Protein AF-A0AA97B3J8-F1 (afdb_monomer_lite)

Structure (mmCIF, N/CA/C/O backbone):
data_AF-A0AA97B3J8-F1
#
_entry.id   AF-A0AA97B3J8-F1
#
loop_
_atom_site.group_PDB
_atom_site.id
_atom_site.type_symbol
_atom_site.label_atom_id
_atom_site.label_alt_id
_atom_site.label_comp_id
_atom_site.label_asym_id
_atom_site.label_entity_id
_atom_site.label_seq_id
_atom_site.pdbx_PDB_ins_code
_atom_site.Cartn_x
_atom_site.Cartn_y
_atom_site.Cartn_z
_atom_site.occupancy
_atom_site.B_iso_or_equiv
_atom_site.auth_seq_id
_atom_site.auth_comp_id
_atom_site.auth_asym_id
_atom_site.auth_atom_id
_atom_site.pdbx_PDB_model_num
ATOM 1 N N . MET A 1 1 ? -4.182 -4.192 13.303 1.00 47.97 1 MET A N 1
ATOM 2 C CA . MET A 1 1 ? -5.107 -5.299 12.966 1.00 47.97 1 MET A CA 1
ATOM 3 C C . MET A 1 1 ? -4.279 -6.567 12.945 1.00 47.97 1 MET A C 1
ATOM 5 O O . MET A 1 1 ? -3.154 -6.463 12.500 1.00 47.97 1 MET A O 1
ATOM 9 N N . ARG A 1 2 ? -4.751 -7.693 13.480 1.00 50.28 2 ARG A N 1
ATOM 10 C CA . ARG A 1 2 ? -4.020 -8.973 13.469 1.00 50.28 2 ARG A CA 1
ATOM 11 C C . ARG A 1 2 ? -4.724 -9.920 12.481 1.00 50.28 2 ARG A C 1
ATOM 13 O O . ARG A 1 2 ? -5.954 -9.943 12.505 1.00 50.28 2 ARG A O 1
ATOM 20 N N . TRP A 1 3 ? -3.977 -10.588 11.603 1.00 56.12 3 TRP A N 1
ATOM 21 C CA . TRP A 1 3 ? -4.423 -11.632 10.662 1.00 56.12 3 TRP A CA 1
ATOM 22 C C . TRP A 1 3 ? -4.416 -13.007 11.350 1.00 56.12 3 TRP A C 1
ATOM 24 O O . TRP A 1 3 ? -4.149 -13.073 12.547 1.00 56.12 3 TRP A O 1
ATOM 34 N N . SER A 1 4 ? -4.768 -14.072 10.628 1.00 54.88 4 SER A N 1
ATOM 35 C CA . SER A 1 4 ? -5.019 -15.447 11.104 1.00 54.88 4 SER A CA 1
ATOM 36 C C . SER A 1 4 ? -3.958 -16.036 12.051 1.00 54.88 4 SER A C 1
ATOM 38 O O . SER A 1 4 ? -4.307 -16.805 12.943 1.00 54.88 4 SER A O 1
ATOM 40 N N . ASP A 1 5 ? -2.698 -15.636 11.899 1.00 58.59 5 ASP A N 1
ATOM 41 C CA . ASP A 1 5 ? -1.518 -16.021 12.690 1.00 58.59 5 ASP A CA 1
ATOM 42 C C . ASP A 1 5 ? -1.128 -14.993 13.779 1.00 58.59 5 ASP A C 1
ATOM 44 O O . ASP A 1 5 ? -0.218 -15.215 14.575 1.00 58.59 5 ASP A O 1
ATOM 48 N N . GLY A 1 6 ? -1.816 -13.852 13.830 1.00 64.12 6 GLY A N 1
ATOM 49 C CA . GLY A 1 6 ? -1.501 -12.709 14.684 1.00 64.12 6 GLY A CA 1
ATOM 50 C C . GLY A 1 6 ? -0.813 -11.542 13.962 1.00 64.12 6 GLY A C 1
ATOM 51 O O . GLY A 1 6 ? -0.772 -10.440 14.523 1.00 64.12 6 GLY A O 1
ATOM 52 N N . THR A 1 7 ? -0.336 -11.730 12.731 1.00 69.69 7 THR A N 1
ATOM 53 C CA . THR A 1 7 ? 0.446 -10.746 11.964 1.00 69.69 7 THR A CA 1
ATOM 54 C C . THR A 1 7 ? -0.482 -9.795 11.210 1.00 69.69 7 THR A C 1
ATOM 56 O O . THR A 1 7 ? -1.442 -10.239 10.619 1.00 69.69 7 THR A O 1
ATOM 59 N N . PRO A 1 8 ? -0.333 -8.468 11.202 1.00 79.12 8 PRO A N 1
ATOM 60 C CA . PRO A 1 8 ? -1.189 -7.614 10.369 1.00 79.12 8 PRO A CA 1
ATOM 61 C C . PRO A 1 8 ? -1.044 -7.915 8.863 1.00 79.12 8 PRO A C 1
ATOM 63 O O . PRO A 1 8 ? 0.078 -8.013 8.384 1.00 79.12 8 PRO A O 1
ATOM 66 N N . LEU A 1 9 ? -2.141 -7.929 8.086 1.00 82.69 9 LEU A N 1
ATOM 67 C CA . LEU A 1 9 ? -2.083 -8.055 6.609 1.00 82.69 9 LEU A CA 1
ATOM 68 C C . LEU A 1 9 ? -1.140 -7.031 5.963 1.00 82.69 9 LEU A C 1
ATOM 70 O O . LEU A 1 9 ? -0.459 -7.319 4.988 1.00 82.69 9 LEU A O 1
ATOM 74 N N . PHE A 1 10 ? -1.076 -5.829 6.537 1.00 86.75 10 PHE A N 1
ATOM 75 C CA . PHE A 1 10 ? -0.164 -4.796 6.069 1.00 86.75 10 PHE A CA 1
ATOM 76 C C . PHE A 1 10 ? 1.310 -5.158 6.298 1.00 86.75 10 PHE A C 1
ATOM 78 O O . PHE A 1 10 ? 2.136 -4.833 5.458 1.00 86.75 10 PHE A O 1
ATOM 85 N N . GLU A 1 11 ? 1.650 -5.845 7.394 1.00 87.81 11 GLU A N 1
ATOM 86 C CA . GLU A 1 11 ? 3.021 -6.332 7.612 1.00 87.81 11 GLU A CA 1
ATOM 87 C C . GLU A 1 11 ? 3.401 -7.364 6.564 1.00 87.81 11 GLU A C 1
ATOM 89 O O . GLU A 1 11 ? 4.450 -7.246 5.943 1.00 87.81 11 GLU A O 1
ATOM 94 N N . ARG A 1 12 ? 2.486 -8.288 6.277 1.00 88.00 12 ARG A N 1
ATOM 95 C CA . ARG A 1 12 ? 2.672 -9.266 5.212 1.00 88.00 12 ARG A CA 1
ATOM 96 C C . ARG A 1 12 ? 2.855 -8.612 3.844 1.00 88.00 12 ARG A C 1
ATOM 98 O O . ARG A 1 12 ? 3.758 -8.975 3.105 1.00 88.00 12 ARG A O 1
ATOM 105 N N . ALA A 1 13 ? 2.060 -7.590 3.529 1.00 90.19 13 ALA A N 1
ATOM 106 C CA . ALA A 1 13 ? 2.245 -6.803 2.312 1.00 90.19 13 ALA A CA 1
ATOM 107 C C . ALA A 1 13 ? 3.617 -6.099 2.270 1.00 90.19 13 ALA A C 1
ATOM 109 O O . ALA A 1 13 ? 4.205 -5.957 1.199 1.00 90.19 13 ALA A O 1
ATOM 110 N N . ARG A 1 14 ? 4.160 -5.668 3.419 1.00 92.25 14 ARG A N 1
ATOM 111 C CA . ARG A 1 14 ? 5.529 -5.129 3.485 1.00 92.25 14 ARG A CA 1
ATOM 112 C C . ARG A 1 14 ? 6.571 -6.205 3.219 1.00 92.25 14 ARG A C 1
ATOM 114 O O . ARG A 1 14 ? 7.525 -5.924 2.501 1.00 92.25 14 ARG A O 1
ATOM 121 N N . ASP A 1 15 ? 6.392 -7.408 3.752 1.00 91.56 15 ASP A N 1
ATOM 122 C CA . ASP A 1 15 ? 7.292 -8.535 3.491 1.00 91.56 15 ASP A CA 1
ATOM 123 C C . ASP A 1 15 ? 7.290 -8.921 2.007 1.00 91.56 15 ASP A C 1
ATOM 125 O O . ASP A 1 15 ? 8.351 -8.948 1.388 1.00 91.56 15 ASP A O 1
ATOM 129 N N . GLU A 1 16 ? 6.112 -9.041 1.393 1.00 91.81 16 GLU A N 1
ATOM 130 C CA . GLU A 1 16 ? 5.967 -9.276 -0.050 1.00 91.81 16 GLU A CA 1
ATOM 131 C C . GLU A 1 16 ? 6.620 -8.180 -0.905 1.00 91.81 16 GLU A C 1
ATOM 133 O O . GLU A 1 16 ? 7.269 -8.459 -1.917 1.00 91.81 16 GLU A O 1
ATOM 138 N N . ALA A 1 17 ? 6.493 -6.914 -0.495 1.00 92.62 17 ALA A N 1
ATOM 139 C CA . ALA A 1 17 ? 7.154 -5.799 -1.167 1.00 92.62 17 ALA A CA 1
ATOM 140 C C . ALA A 1 17 ? 8.683 -5.851 -1.004 1.00 92.62 17 ALA A C 1
ATOM 142 O O . ALA A 1 17 ? 9.416 -5.559 -1.951 1.00 92.62 17 ALA A O 1
ATOM 143 N N . ARG A 1 18 ? 9.188 -6.235 0.177 1.00 93.31 18 ARG A N 1
ATOM 144 C CA . ARG A 1 18 ? 10.629 -6.425 0.407 1.00 93.31 18 ARG A CA 1
ATOM 145 C C . ARG A 1 18 ? 11.174 -7.560 -0.444 1.00 93.31 18 ARG A C 1
ATOM 147 O O . ARG A 1 18 ? 12.278 -7.415 -0.963 1.00 93.31 18 ARG A O 1
ATOM 154 N N . ASP A 1 19 ? 10.425 -8.644 -0.586 1.00 92.38 19 ASP A N 1
ATOM 155 C CA . ASP A 1 19 ? 10.816 -9.780 -1.412 1.00 92.38 19 ASP A CA 1
ATOM 156 C C . ASP A 1 19 ? 10.823 -9.406 -2.896 1.00 92.38 19 ASP A C 1
ATOM 158 O O . ASP A 1 19 ? 11.814 -9.657 -3.574 1.00 92.38 19 ASP A O 1
ATOM 162 N N . ALA A 1 20 ? 9.830 -8.651 -3.374 1.00 90.75 20 ALA A N 1
ATOM 163 C CA . ALA A 1 20 ? 9.843 -8.114 -4.737 1.00 90.75 20 ALA A CA 1
ATOM 164 C C . ALA A 1 20 ? 11.073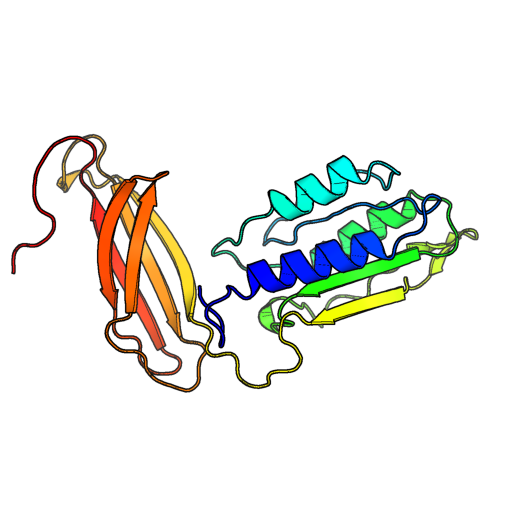 -7.233 -5.025 1.00 90.75 20 ALA A C 1
ATOM 166 O O . ALA A 1 20 ? 11.616 -7.266 -6.126 1.00 90.75 20 ALA A O 1
ATOM 167 N N . LEU A 1 21 ? 11.543 -6.458 -4.040 1.00 91.12 21 LEU A N 1
ATOM 168 C CA . LEU A 1 21 ? 12.761 -5.653 -4.184 1.00 91.12 21 LEU A CA 1
ATOM 169 C C . LEU A 1 21 ? 14.051 -6.489 -4.195 1.00 91.12 21 LEU A C 1
ATOM 171 O O . LEU A 1 21 ? 15.061 -6.003 -4.708 1.00 91.12 21 LEU A O 1
ATOM 175 N N . LYS A 1 22 ? 14.051 -7.698 -3.612 1.00 89.81 22 LYS A N 1
ATOM 176 C CA . LYS A 1 22 ? 15.205 -8.617 -3.637 1.00 89.81 22 LYS A CA 1
ATOM 177 C C . LYS A 1 22 ? 15.379 -9.273 -5.005 1.00 89.81 22 LYS A C 1
ATOM 179 O O . LYS A 1 22 ? 16.513 -9.536 -5.385 1.00 89.81 22 LYS A O 1
ATOM 184 N N . ASP A 1 23 ? 14.280 -9.490 -5.723 1.00 87.25 23 ASP A N 1
ATOM 185 C CA . ASP A 1 23 ? 14.278 -10.136 -7.041 1.00 87.25 23 ASP A CA 1
ATOM 186 C C . ASP A 1 23 ? 14.821 -9.229 -8.162 1.00 87.25 23 ASP A C 1
ATOM 188 O O . ASP A 1 23 ? 15.090 -9.701 -9.265 1.00 87.25 23 ASP A O 1
ATOM 192 N N . LEU A 1 24 ? 14.976 -7.927 -7.899 1.00 86.69 24 LEU A N 1
ATOM 193 C CA . LEU A 1 24 ? 15.457 -6.952 -8.878 1.00 86.69 24 LEU A CA 1
ATOM 194 C C . LEU A 1 24 ? 16.970 -7.061 -9.109 1.00 86.69 24 LEU A C 1
ATOM 196 O O . LEU A 1 24 ? 17.759 -6.979 -8.161 1.00 86.69 24 LEU A O 1
ATOM 200 N N . LEU A 1 25 ? 17.380 -7.082 -10.377 1.00 86.88 25 LEU A N 1
ATOM 201 C CA . LEU A 1 25 ? 18.791 -7.051 -10.772 1.00 86.88 25 LEU A CA 1
ATOM 202 C C . LEU A 1 25 ? 19.442 -5.690 -10.448 1.00 86.88 25 LEU A C 1
ATOM 204 O O . LEU A 1 25 ? 18.740 -4.674 -10.350 1.00 86.88 25 LEU A O 1
ATOM 208 N N . PRO A 1 26 ? 20.778 -5.618 -10.284 1.00 83.19 26 PRO A N 1
ATOM 209 C CA . PRO A 1 26 ? 21.484 -4.364 -9.996 1.00 83.19 26 PRO A CA 1
ATOM 210 C C . PRO A 1 26 ? 21.262 -3.269 -11.050 1.00 83.19 26 PRO A C 1
ATOM 212 O O . PRO A 1 26 ? 21.130 -2.096 -10.703 1.00 83.19 26 PRO A O 1
ATOM 215 N N . GLU A 1 27 ? 21.171 -3.651 -12.322 1.00 83.81 27 GLU A N 1
ATOM 216 C CA . GLU A 1 27 ? 20.940 -2.765 -13.468 1.00 83.81 27 GLU A CA 1
ATOM 217 C C . GLU A 1 27 ? 19.474 -2.340 -13.684 1.00 83.81 27 GLU A C 1
ATOM 219 O O . GLU A 1 27 ? 19.180 -1.610 -14.631 1.00 83.81 27 GLU A O 1
ATOM 224 N N . GLU A 1 28 ? 18.544 -2.740 -12.813 1.00 87.38 28 GLU A N 1
ATOM 225 C CA . GLU A 1 28 ? 17.122 -2.404 -12.959 1.00 87.38 28 GLU A CA 1
ATOM 226 C C . GLU A 1 28 ? 16.738 -1.155 -12.138 1.00 87.38 28 GLU A C 1
ATOM 228 O O . GLU A 1 28 ? 16.727 -1.192 -10.906 1.00 87.38 28 GLU A O 1
ATOM 233 N N . PRO A 1 29 ? 16.402 -0.012 -12.761 1.00 90.12 29 PRO A N 1
ATOM 234 C CA . PRO A 1 29 ? 15.919 1.147 -12.018 1.00 90.12 29 PRO A CA 1
ATOM 235 C C . PRO A 1 29 ? 14.496 0.902 -11.494 1.00 90.12 29 PRO A C 1
ATOM 237 O O . PRO A 1 29 ? 13.617 0.464 -12.234 1.00 90.12 29 PRO A O 1
ATOM 240 N N . ALA A 1 30 ? 14.242 1.238 -10.229 1.00 91.88 30 ALA A N 1
ATOM 241 C CA . ALA A 1 30 ? 12.953 1.019 -9.576 1.00 91.88 30 ALA A CA 1
ATOM 242 C C . ALA A 1 30 ? 12.507 2.227 -8.738 1.00 91.88 30 ALA A C 1
ATOM 244 O O . ALA A 1 30 ? 13.307 3.078 -8.347 1.00 91.88 30 ALA A O 1
ATOM 245 N N . THR A 1 31 ? 11.204 2.301 -8.469 1.00 93.06 31 THR A N 1
ATOM 246 C CA . THR A 1 31 ? 10.587 3.284 -7.569 1.00 93.06 31 THR A CA 1
ATOM 247 C C . THR A 1 31 ? 9.484 2.616 -6.752 1.00 93.06 31 THR A C 1
ATOM 249 O O . THR A 1 31 ? 8.943 1.589 -7.158 1.00 93.06 31 THR A O 1
ATOM 252 N N . VAL A 1 32 ? 9.160 3.185 -5.592 1.00 93.62 32 VAL A N 1
ATOM 253 C CA . VAL A 1 32 ? 8.114 2.687 -4.690 1.00 93.62 32 VAL A CA 1
ATOM 254 C C . VAL A 1 32 ? 7.043 3.760 -4.543 1.00 93.62 32 VAL A C 1
ATOM 256 O O . VAL A 1 32 ? 7.343 4.927 -4.292 1.00 93.62 32 VAL A O 1
ATOM 259 N N . LEU A 1 33 ? 5.784 3.344 -4.669 1.00 93.00 33 LEU A N 1
ATOM 260 C CA . LEU A 1 33 ? 4.611 4.190 -4.493 1.00 93.00 33 LEU A CA 1
ATOM 261 C C . LEU A 1 33 ? 3.679 3.567 -3.450 1.00 93.00 33 LEU A C 1
ATOM 263 O O . LEU A 1 33 ? 3.217 2.442 -3.617 1.00 93.00 33 LEU A O 1
ATOM 267 N N . VAL A 1 34 ? 3.372 4.313 -2.388 1.00 92.38 34 VAL A N 1
ATOM 268 C CA . VAL A 1 34 ? 2.393 3.892 -1.377 1.00 92.38 34 VAL A CA 1
ATOM 269 C C . VAL A 1 34 ? 1.005 4.387 -1.778 1.00 92.38 34 VAL A C 1
ATOM 271 O O . VAL A 1 34 ? 0.738 5.591 -1.804 1.00 92.38 34 VAL A O 1
ATOM 274 N N . CYS A 1 35 ? 0.104 3.451 -2.068 1.00 90.81 35 CYS A N 1
ATOM 275 C CA . CYS A 1 35 ? -1.254 3.769 -2.487 1.00 90.81 35 CYS A CA 1
ATOM 276 C C . CYS A 1 3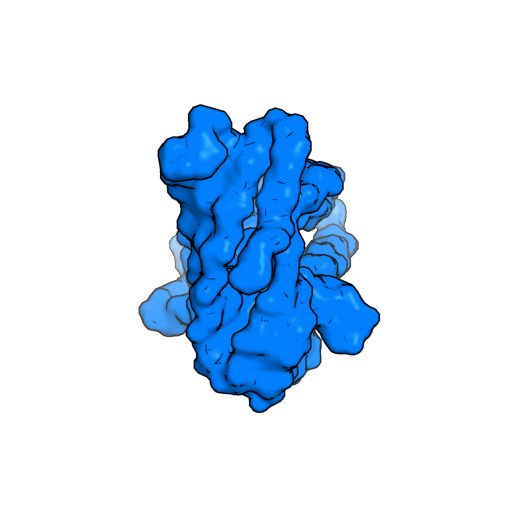5 ? -2.131 4.176 -1.297 1.00 90.81 35 CYS A C 1
ATOM 278 O O . CYS A 1 35 ? -2.302 3.434 -0.332 1.00 90.81 35 CYS A O 1
ATOM 280 N N . THR A 1 36 ? -2.720 5.366 -1.387 1.00 89.38 36 THR A N 1
ATOM 281 C CA . THR A 1 36 ? -3.708 5.894 -0.435 1.00 89.38 36 THR A CA 1
ATOM 282 C C . THR A 1 36 ? -4.866 6.523 -1.216 1.00 89.38 36 THR A C 1
ATOM 284 O O . THR A 1 36 ? -4.925 6.396 -2.438 1.00 89.38 36 THR A O 1
ATOM 287 N N . GLN A 1 37 ? -5.794 7.212 -0.549 1.00 83.88 37 GLN A N 1
ATOM 288 C CA . GLN A 1 37 ? -6.881 7.931 -1.224 1.00 83.88 37 GLN A CA 1
ATOM 289 C C . GLN A 1 37 ? -6.369 9.104 -2.082 1.00 83.88 37 GLN A C 1
ATOM 291 O O . GLN A 1 37 ? -6.991 9.481 -3.075 1.00 83.88 37 GLN A O 1
ATOM 296 N N . SER A 1 38 ? -5.232 9.690 -1.702 1.00 83.75 38 SER A N 1
ATOM 297 C CA . SER A 1 38 ? -4.569 10.763 -2.443 1.00 83.75 38 SER A CA 1
ATOM 298 C C . SER A 1 38 ? -3.063 10.497 -2.465 1.00 83.75 38 SER A C 1
ATOM 300 O O . SER A 1 38 ? -2.324 11.117 -1.696 1.00 83.75 38 SER A O 1
ATOM 302 N N . PRO A 1 39 ? -2.601 9.550 -3.301 1.00 84.69 39 PRO A N 1
ATOM 303 C CA . PRO A 1 39 ? -1.191 9.196 -3.365 1.00 84.69 39 PRO A CA 1
ATOM 304 C C . PRO A 1 39 ? -0.365 10.377 -3.890 1.00 84.69 39 PRO A C 1
ATOM 306 O O . PRO A 1 39 ? -0.806 11.121 -4.770 1.00 84.69 39 PRO A O 1
ATOM 309 N N . ALA A 1 40 ? 0.833 10.552 -3.335 1.00 86.88 40 ALA A N 1
ATOM 310 C CA . ALA A 1 40 ? 1.822 11.486 -3.864 1.00 86.88 40 ALA A CA 1
ATOM 311 C C . ALA A 1 40 ? 2.509 10.875 -5.094 1.00 86.88 40 ALA A C 1
ATOM 313 O O . ALA A 1 40 ? 2.601 9.655 -5.202 1.00 86.88 40 ALA A O 1
ATOM 314 N N . ALA A 1 41 ? 2.983 11.706 -6.024 1.00 85.50 41 ALA A N 1
ATOM 315 C CA . ALA A 1 41 ? 3.745 11.208 -7.168 1.00 85.50 41 ALA A CA 1
ATOM 316 C C . ALA A 1 41 ? 5.025 10.507 -6.682 1.00 85.50 41 ALA A C 1
ATOM 318 O O . ALA A 1 41 ? 5.726 11.072 -5.834 1.00 85.50 41 ALA A O 1
ATOM 319 N N . PRO A 1 42 ? 5.328 9.290 -7.173 1.00 88.31 42 PRO A N 1
ATOM 320 C CA . PRO A 1 42 ? 6.571 8.633 -6.815 1.00 88.31 42 PRO A CA 1
ATOM 321 C C . PRO A 1 42 ? 7.755 9.389 -7.432 1.00 88.31 42 PRO A C 1
ATOM 323 O O . PRO A 1 42 ? 7.604 10.020 -8.483 1.00 88.31 42 PRO A O 1
ATOM 326 N N . PRO A 1 43 ? 8.943 9.333 -6.810 1.00 86.69 43 PRO A N 1
ATOM 327 C CA . PRO A 1 43 ? 10.150 9.827 -7.454 1.00 86.69 43 PRO A CA 1
ATOM 328 C C . PRO A 1 43 ? 10.454 9.009 -8.725 1.00 86.69 43 PRO A C 1
ATOM 330 O O . PRO A 1 43 ? 10.043 7.842 -8.805 1.00 86.69 43 PRO A O 1
ATOM 333 N N . PRO A 1 44 ? 11.205 9.573 -9.689 1.00 86.50 44 PRO A N 1
ATOM 334 C CA . PRO A 1 44 ? 11.647 8.836 -10.868 1.00 86.50 44 PRO A CA 1
ATOM 335 C C . PRO A 1 44 ? 12.400 7.546 -10.491 1.00 86.50 44 PRO A C 1
ATOM 337 O O . PRO A 1 44 ? 13.109 7.538 -9.476 1.00 86.50 44 PRO A O 1
ATOM 340 N N . PRO A 1 45 ? 12.277 6.461 -11.280 1.00 89.62 45 PRO A N 1
ATOM 341 C CA . PRO A 1 45 ? 12.991 5.214 -11.022 1.00 89.62 45 PRO A CA 1
ATOM 342 C C . PRO A 1 45 ? 14.511 5.405 -10.952 1.00 89.62 45 PRO A C 1
ATOM 344 O O . PRO A 1 45 ? 15.103 6.062 -11.806 1.00 89.62 45 PRO A O 1
ATOM 347 N N . GLY A 1 46 ? 15.146 4.793 -9.952 1.00 89.81 46 GLY A N 1
ATOM 348 C CA . GLY A 1 46 ? 16.590 4.870 -9.732 1.00 89.81 46 GLY A CA 1
ATOM 349 C C . GLY A 1 46 ? 17.168 3.582 -9.147 1.00 89.81 46 GLY A C 1
ATOM 350 O O . GLY A 1 46 ? 16.467 2.585 -8.991 1.00 89.81 46 GLY A O 1
ATOM 351 N N . PHE A 1 47 ? 18.459 3.597 -8.814 1.00 91.00 47 PHE A N 1
ATOM 352 C CA . PHE A 1 47 ? 19.199 2.396 -8.392 1.00 91.00 47 PHE A CA 1
ATOM 353 C C . PHE A 1 47 ? 19.367 2.259 -6.869 1.00 91.00 47 PHE A C 1
A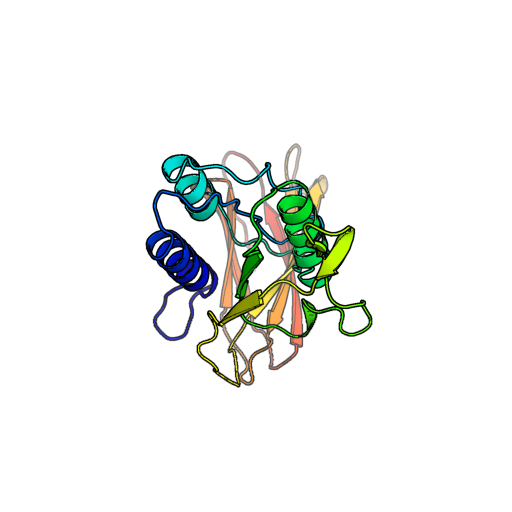TOM 355 O O . PHE A 1 47 ? 19.849 1.235 -6.390 1.00 91.00 47 PHE A O 1
ATOM 362 N N . ASP A 1 48 ? 18.963 3.266 -6.090 1.00 90.62 48 ASP A N 1
ATOM 363 C CA . ASP A 1 48 ? 19.161 3.303 -4.636 1.00 90.62 48 ASP A CA 1
ATOM 364 C C . ASP A 1 48 ? 18.206 2.357 -3.889 1.00 90.62 48 ASP A C 1
ATOM 366 O O . ASP A 1 48 ? 17.101 2.725 -3.487 1.00 90.62 48 ASP A O 1
ATOM 370 N N . ARG A 1 49 ? 18.654 1.120 -3.663 1.00 90.75 49 ARG A N 1
ATOM 371 C CA . ARG A 1 49 ? 17.870 0.093 -2.957 1.00 90.75 49 ARG A CA 1
ATOM 372 C C . ARG A 1 49 ? 17.719 0.360 -1.467 1.00 90.75 49 ARG A C 1
ATOM 374 O O . ARG A 1 49 ? 16.727 -0.079 -0.886 1.00 90.75 49 ARG A O 1
ATOM 381 N N . GLY A 1 50 ? 18.662 1.087 -0.865 1.00 90.75 50 GLY A N 1
ATOM 382 C CA . GLY A 1 50 ? 18.566 1.506 0.530 1.00 90.75 50 GLY A CA 1
ATOM 383 C C . GLY A 1 50 ? 17.344 2.394 0.722 1.00 90.75 50 GLY A C 1
ATOM 384 O O . GLY A 1 50 ? 16.475 2.085 1.535 1.00 90.75 50 GLY A O 1
ATOM 385 N N . ARG A 1 51 ? 17.209 3.415 -0.129 1.00 91.38 51 ARG A N 1
ATOM 386 C CA . ARG A 1 51 ? 16.055 4.316 -0.123 1.00 91.38 51 ARG A CA 1
ATOM 387 C C . ARG A 1 51 ? 14.738 3.605 -0.421 1.00 91.38 51 ARG A C 1
ATOM 389 O O . ARG A 1 51 ? 13.752 3.876 0.259 1.00 91.38 51 ARG A O 1
ATOM 396 N N . LEU A 1 52 ? 14.697 2.697 -1.402 1.00 92.69 52 LEU A N 1
ATOM 397 C CA . LEU A 1 52 ? 13.468 1.946 -1.707 1.00 92.69 52 LEU A CA 1
ATOM 398 C C . LEU A 1 52 ? 13.019 1.087 -0.520 1.00 92.69 52 LEU A C 1
ATOM 400 O O . LEU A 1 52 ? 11.835 1.076 -0.188 1.00 92.69 52 LEU A O 1
ATOM 404 N N . ARG A 1 53 ? 13.959 0.416 0.156 1.00 92.69 53 ARG A N 1
ATOM 405 C CA . ARG A 1 53 ? 13.660 -0.373 1.355 1.00 92.69 53 ARG A CA 1
ATOM 406 C C . ARG A 1 53 ? 13.165 0.511 2.500 1.00 92.69 53 ARG A C 1
ATOM 408 O O . ARG A 1 53 ? 12.141 0.186 3.092 1.00 92.69 53 ARG A O 1
ATOM 415 N N . SER A 1 54 ? 13.804 1.659 2.740 1.00 92.75 54 SER A N 1
ATOM 416 C CA . SER A 1 54 ? 13.339 2.626 3.743 1.00 92.75 54 SER A CA 1
ATOM 417 C C . SER A 1 54 ? 11.915 3.112 3.468 1.00 92.75 54 SER A C 1
ATOM 419 O O . SER A 1 54 ? 11.114 3.173 4.393 1.00 92.75 54 SER A O 1
ATOM 421 N N . LEU A 1 55 ? 11.550 3.378 2.207 1.00 92.69 55 LEU A N 1
ATOM 422 C CA . LEU A 1 55 ? 10.179 3.768 1.849 1.00 92.69 55 LEU A CA 1
ATOM 423 C C . LEU A 1 55 ? 9.148 2.677 2.182 1.00 92.69 55 LEU A C 1
ATOM 425 O O . LEU A 1 55 ? 8.054 2.994 2.650 1.00 92.69 55 LEU A O 1
ATOM 429 N N . VAL A 1 56 ? 9.488 1.402 1.966 1.00 92.88 56 VAL A N 1
ATOM 430 C CA . VAL A 1 56 ? 8.629 0.266 2.347 1.00 92.88 56 VAL A CA 1
ATOM 431 C C . VAL A 1 56 ? 8.529 0.141 3.870 1.00 92.88 56 VAL A C 1
ATOM 433 O O . VAL A 1 56 ? 7.438 -0.062 4.403 1.00 92.88 56 VAL A O 1
ATOM 436 N N . ASP A 1 57 ? 9.641 0.308 4.587 1.00 92.12 57 ASP A N 1
ATOM 437 C CA . ASP A 1 57 ? 9.693 0.180 6.048 1.00 92.12 57 ASP A CA 1
ATOM 438 C C . ASP A 1 57 ? 8.953 1.319 6.770 1.00 92.12 57 ASP A C 1
ATOM 440 O O . ASP A 1 57 ? 8.289 1.098 7.789 1.00 92.12 57 ASP A O 1
ATOM 444 N N . GLU A 1 58 ? 9.019 2.533 6.223 1.00 91.31 58 GLU A N 1
ATOM 445 C CA . GLU A 1 58 ? 8.336 3.722 6.737 1.00 91.31 58 GLU A CA 1
ATOM 446 C C . GLU A 1 58 ? 6.842 3.755 6.397 1.00 91.31 58 GLU A C 1
ATOM 448 O O . GLU A 1 58 ? 6.082 4.480 7.053 1.00 91.31 58 GLU A O 1
ATOM 453 N N . ALA A 1 59 ? 6.400 2.969 5.410 1.00 90.06 59 ALA A N 1
ATOM 454 C CA . ALA A 1 59 ? 4.996 2.872 5.045 1.00 90.06 59 ALA A CA 1
ATOM 455 C C . ALA A 1 59 ? 4.165 2.392 6.246 1.00 90.06 59 ALA A C 1
ATOM 457 O O . ALA A 1 59 ? 4.521 1.437 6.942 1.00 90.06 59 ALA A O 1
ATOM 458 N N . LYS A 1 60 ? 3.032 3.061 6.490 1.00 86.94 60 LYS A N 1
ATOM 459 C CA . LYS A 1 60 ? 2.121 2.770 7.605 1.00 86.94 60 LYS A CA 1
ATOM 460 C C . LYS A 1 60 ? 0.705 2.573 7.098 1.00 86.94 60 LYS A C 1
ATOM 462 O O . LYS A 1 60 ? 0.203 3.378 6.315 1.00 86.94 60 LYS A O 1
ATOM 467 N N . ALA A 1 61 ? 0.037 1.550 7.625 1.00 84.81 61 ALA A N 1
ATOM 468 C CA . ALA A 1 61 ? -1.389 1.369 7.418 1.00 84.81 61 ALA A CA 1
ATOM 469 C C . ALA A 1 61 ? -2.156 2.595 7.934 1.00 84.81 61 ALA A C 1
ATOM 471 O O . ALA A 1 61 ? -1.953 3.048 9.065 1.00 84.81 61 ALA A O 1
ATOM 472 N N . THR A 1 62 ? -3.064 3.111 7.111 1.00 82.62 62 THR A N 1
ATOM 473 C CA . THR A 1 62 ? -3.985 4.184 7.496 1.00 82.62 62 THR A CA 1
ATOM 474 C C . THR A 1 62 ? -5.412 3.642 7.587 1.00 82.62 62 THR A C 1
ATOM 476 O O . THR A 1 62 ? -5.677 2.495 7.237 1.00 82.62 62 THR A O 1
ATOM 479 N N . HIS A 1 63 ? -6.338 4.452 8.099 1.00 75.31 63 HIS A N 1
ATOM 480 C CA . HIS A 1 63 ? -7.768 4.121 8.130 1.00 75.31 63 HIS A CA 1
ATOM 481 C C . HIS A 1 63 ? -8.501 4.532 6.838 1.00 75.31 63 HIS A C 1
ATOM 483 O O . HIS A 1 63 ? -9.706 4.322 6.723 1.00 75.31 63 HIS A O 1
ATOM 489 N N . GLY A 1 64 ? -7.799 5.180 5.901 1.00 76.75 64 GLY A N 1
ATOM 490 C CA . GLY A 1 64 ? -8.358 5.614 4.625 1.00 76.75 64 GLY A CA 1
ATOM 491 C C . GLY A 1 64 ? -8.432 4.472 3.614 1.00 76.75 64 GLY A C 1
ATOM 492 O O . GLY A 1 64 ? -7.758 3.453 3.751 1.00 76.75 64 GLY A O 1
ATOM 493 N N . THR A 1 65 ? -9.241 4.658 2.575 1.00 78.94 65 THR A N 1
ATOM 494 C CA . THR A 1 65 ? -9.285 3.746 1.426 1.00 78.94 65 THR A CA 1
ATOM 495 C C . THR A 1 65 ? -8.077 3.969 0.516 1.00 78.94 65 THR A C 1
ATOM 497 O O . THR A 1 65 ? -7.599 5.097 0.394 1.00 78.94 65 THR A O 1
ATOM 500 N N . ALA A 1 66 ? -7.608 2.925 -0.162 1.00 85.19 66 ALA A N 1
ATOM 501 C CA . ALA A 1 66 ? -6.660 3.062 -1.266 1.00 85.19 66 ALA A CA 1
ATOM 502 C C . ALA A 1 66 ? -7.410 3.219 -2.598 1.00 85.19 66 ALA A C 1
ATOM 504 O O . ALA A 1 66 ? -8.480 2.642 -2.773 1.00 85.19 66 ALA A O 1
ATOM 505 N N . ASP A 1 67 ? -6.847 3.991 -3.529 1.00 87.56 67 ASP A N 1
ATOM 506 C CA . ASP A 1 67 ? -7.300 4.052 -4.924 1.00 87.56 67 ASP A CA 1
ATOM 507 C C . ASP A 1 67 ? -6.219 3.436 -5.819 1.00 87.56 67 ASP A C 1
ATOM 509 O O . ASP A 1 67 ? -5.261 4.110 -6.206 1.00 87.56 67 ASP A O 1
ATOM 513 N N . LEU A 1 68 ? -6.328 2.130 -6.086 1.00 87.56 68 LEU A N 1
ATOM 514 C CA . LEU A 1 68 ? -5.308 1.382 -6.824 1.00 87.56 68 LEU A CA 1
ATOM 515 C C . LEU A 1 68 ? -5.280 1.769 -8.299 1.00 87.56 68 LEU A C 1
ATOM 517 O O . LEU A 1 68 ? -4.196 1.847 -8.865 1.00 87.56 68 LEU A O 1
ATOM 521 N N . SER A 1 69 ? -6.428 2.084 -8.903 1.00 86.56 69 SER A N 1
ATOM 522 C CA . SER A 1 69 ? -6.493 2.532 -10.300 1.00 86.56 69 SER A CA 1
ATOM 523 C C . SER A 1 69 ? -5.681 3.811 -10.502 1.00 86.56 69 SER A C 1
ATOM 525 O O . SER A 1 69 ? -4.785 3.852 -11.343 1.00 86.56 69 SER A O 1
ATOM 527 N N . ARG A 1 70 ? -5.900 4.829 -9.657 1.00 86.62 70 ARG A N 1
ATOM 528 C CA . ARG A 1 70 ? -5.111 6.069 -9.709 1.00 86.62 70 ARG A CA 1
ATOM 529 C C . ARG A 1 70 ? -3.633 5.824 -9.407 1.00 86.62 70 ARG A C 1
ATOM 531 O O . ARG A 1 70 ? -2.765 6.465 -9.996 1.00 86.62 70 ARG A O 1
ATOM 538 N N . CYS A 1 71 ? -3.345 4.925 -8.472 1.00 90.12 71 CYS A N 1
ATOM 539 C CA . CYS A 1 71 ? -1.979 4.585 -8.095 1.00 90.12 71 CYS A CA 1
ATOM 540 C C . CYS A 1 71 ? -1.214 3.928 -9.258 1.00 90.12 71 CYS A C 1
ATOM 542 O O . CYS A 1 71 ? -0.082 4.313 -9.543 1.00 90.12 71 CYS A O 1
ATOM 544 N N . LEU A 1 72 ? -1.856 2.999 -9.973 1.00 89.06 72 LEU A N 1
ATOM 545 C CA . LEU A 1 72 ? -1.302 2.338 -11.154 1.00 89.06 72 LEU A CA 1
ATOM 546 C C . LEU A 1 72 ? -1.073 3.320 -12.306 1.00 89.06 72 LEU A C 1
ATOM 548 O O . LEU A 1 72 ? -0.020 3.262 -12.932 1.00 89.06 72 LEU A O 1
ATOM 552 N N . ASP A 1 73 ? -1.989 4.264 -12.539 1.00 87.81 73 ASP A N 1
ATOM 553 C CA . ASP A 1 73 ? -1.793 5.322 -13.541 1.00 87.81 73 ASP A CA 1
ATOM 554 C C . ASP A 1 73 ? -0.580 6.202 -13.218 1.00 87.81 73 ASP A C 1
ATOM 556 O O . ASP A 1 73 ? 0.211 6.550 -14.095 1.00 87.81 73 ASP A O 1
ATOM 560 N N . MET A 1 74 ? -0.406 6.568 -11.946 1.00 89.81 74 MET A N 1
ATOM 561 C CA . MET A 1 74 ? 0.743 7.362 -11.503 1.00 89.81 74 MET A CA 1
ATOM 562 C C . MET A 1 74 ? 2.054 6.581 -11.610 1.00 89.81 74 MET A C 1
ATOM 564 O O . MET A 1 74 ? 3.060 7.140 -12.044 1.00 89.81 74 MET A O 1
ATOM 568 N N . ALA A 1 75 ? 2.038 5.294 -11.262 1.00 89.50 75 ALA A N 1
ATOM 569 C CA . ALA A 1 75 ? 3.192 4.420 -11.421 1.00 89.50 75 ALA A CA 1
ATOM 570 C C . ALA A 1 75 ? 3.552 4.227 -12.903 1.00 89.50 75 ALA A C 1
ATOM 572 O O . ALA A 1 75 ? 4.721 4.322 -13.265 1.00 89.50 75 ALA A O 1
ATOM 573 N N . ALA A 1 76 ? 2.556 4.046 -13.776 1.00 86.81 76 ALA A N 1
ATOM 574 C CA . ALA A 1 76 ? 2.753 3.966 -15.219 1.00 86.81 76 ALA A CA 1
ATOM 575 C C . ALA A 1 76 ? 3.424 5.237 -15.760 1.00 86.81 76 ALA A C 1
ATOM 577 O O . ALA A 1 76 ? 4.439 5.138 -16.443 1.00 86.81 76 ALA A O 1
ATOM 578 N N . ARG A 1 77 ? 2.948 6.429 -15.378 1.00 85.94 77 ARG A N 1
ATOM 579 C CA . ARG A 1 77 ? 3.577 7.704 -15.773 1.00 85.94 77 ARG A CA 1
ATOM 580 C C . ARG A 1 77 ? 5.034 7.815 -15.328 1.00 85.94 77 ARG A C 1
ATOM 582 O O . ARG A 1 77 ? 5.872 8.227 -16.118 1.00 85.94 77 ARG A O 1
ATOM 589 N N . ALA A 1 78 ? 5.356 7.390 -14.108 1.00 86.12 78 ALA A N 1
ATOM 590 C CA . ALA A 1 78 ? 6.741 7.378 -13.632 1.00 86.12 78 ALA A CA 1
ATOM 591 C C . ALA A 1 78 ? 7.638 6.407 -14.427 1.00 86.12 78 ALA A C 1
ATOM 593 O O . ALA A 1 78 ? 8.836 6.640 -14.571 1.00 86.12 78 ALA A O 1
ATOM 594 N N . LEU A 1 79 ? 7.064 5.333 -14.980 1.00 83.38 79 LEU A N 1
ATOM 595 C CA . LEU A 1 79 ? 7.764 4.436 -15.902 1.00 83.38 79 LEU A CA 1
ATOM 596 C C . LEU A 1 79 ? 7.862 4.996 -17.328 1.00 83.38 79 LEU A C 1
ATOM 598 O O . LEU A 1 79 ? 8.734 4.564 -18.080 1.00 83.38 79 LEU A O 1
ATOM 602 N N . GLU A 1 80 ? 7.001 5.929 -17.748 1.00 81.00 80 GLU A N 1
ATOM 603 C CA . GLU A 1 80 ? 7.110 6.573 -19.068 1.00 81.00 80 GLU A CA 1
ATOM 604 C C . GLU A 1 80 ? 8.404 7.369 -19.208 1.00 81.00 80 GLU A C 1
ATOM 606 O O . GLU A 1 80 ? 9.031 7.317 -20.263 1.00 81.00 80 GLU A O 1
ATOM 611 N N . GLU A 1 81 ? 8.825 8.032 -18.132 1.00 74.94 81 GLU A N 1
ATOM 612 C CA . GLU A 1 81 ? 10.058 8.824 -18.080 1.00 74.94 81 GLU A CA 1
ATOM 613 C C . GLU A 1 81 ? 11.326 7.962 -18.207 1.00 74.94 81 GLU A C 1
ATOM 615 O O . GLU A 1 81 ? 12.404 8.480 -18.498 1.00 74.94 81 GLU A O 1
ATOM 620 N N . ASN A 1 82 ? 11.211 6.641 -18.026 1.00 75.69 82 ASN A N 1
ATOM 621 C CA . ASN A 1 82 ? 12.331 5.720 -18.124 1.00 75.69 82 ASN A CA 1
ATOM 622 C C . ASN A 1 82 ? 12.473 5.143 -19.554 1.00 75.69 82 ASN A C 1
ATOM 624 O O . ASN A 1 82 ? 11.508 4.572 -20.081 1.00 75.69 82 ASN A O 1
ATOM 628 N N . PRO A 1 83 ? 13.666 5.237 -20.182 1.00 73.44 83 PRO A N 1
ATOM 629 C CA . PRO A 1 83 ? 13.901 4.752 -21.545 1.00 73.44 83 PRO A CA 1
ATOM 630 C C . PRO A 1 83 ? 13.985 3.219 -21.670 1.00 73.44 83 PRO A C 1
ATOM 632 O O . PRO A 1 83 ? 14.084 2.711 -22.787 1.00 73.44 83 PRO A O 1
ATOM 635 N N . MET A 1 84 ? 13.952 2.465 -20.565 1.00 75.38 84 MET A N 1
ATOM 636 C CA . MET A 1 84 ? 14.063 1.005 -20.592 1.00 75.38 84 MET A CA 1
ATOM 637 C C . MET A 1 84 ? 12.846 0.339 -21.270 1.00 75.38 84 MET A C 1
ATOM 639 O O . MET A 1 84 ? 11.700 0.713 -20.998 1.00 75.38 84 MET A O 1
ATOM 643 N N . PRO A 1 85 ? 13.062 -0.672 -22.138 1.00 68.88 85 PRO A N 1
ATOM 644 C CA . PRO A 1 85 ? 11.993 -1.300 -22.917 1.00 68.88 85 PRO A CA 1
ATOM 645 C C . PRO A 1 85 ? 11.121 -2.266 -22.100 1.00 68.88 85 PRO A C 1
ATOM 647 O O . PRO A 1 85 ? 9.938 -2.419 -22.400 1.00 68.88 85 PRO A O 1
ATOM 650 N N . ALA A 1 86 ? 11.675 -2.904 -21.064 1.00 77.25 86 ALA A N 1
ATOM 651 C CA . ALA A 1 86 ? 10.952 -3.824 -20.189 1.00 77.25 86 ALA A CA 1
ATOM 652 C C . ALA A 1 86 ? 10.389 -3.067 -18.974 1.00 77.25 86 ALA A C 1
ATOM 654 O O . ALA A 1 86 ? 11.094 -2.821 -17.998 1.00 77.25 86 ALA A O 1
ATOM 655 N N . LYS A 1 87 ? 9.114 -2.664 -19.050 1.00 83.56 87 LYS A N 1
ATOM 656 C CA . LYS A 1 87 ? 8.414 -1.924 -17.986 1.00 83.56 87 LYS A CA 1
ATOM 657 C C . LYS A 1 87 ? 7.487 -2.867 -17.218 1.00 83.56 87 LYS A C 1
ATOM 659 O O . LYS A 1 87 ? 6.527 -3.390 -17.786 1.00 83.56 87 LYS A O 1
ATOM 664 N N . ARG A 1 88 ? 7.765 -3.052 -15.925 1.00 88.56 88 ARG A N 1
ATOM 665 C CA . ARG A 1 88 ? 6.996 -3.905 -15.010 1.00 88.56 88 ARG A CA 1
ATOM 666 C C . ARG A 1 88 ? 6.459 -3.095 -13.833 1.00 88.56 88 ARG A C 1
ATOM 668 O O . ARG A 1 88 ? 7.169 -2.274 -13.260 1.00 88.56 88 ARG A O 1
ATOM 675 N N . LEU A 1 89 ? 5.214 -3.362 -13.457 1.00 90.00 89 LEU A N 1
ATOM 676 C CA . LEU A 1 89 ? 4.562 -2.879 -12.246 1.00 90.00 89 LEU A CA 1
ATOM 677 C C . LEU A 1 89 ? 4.326 -4.066 -11.313 1.00 90.00 89 LEU A C 1
ATOM 679 O O . LEU A 1 89 ? 3.716 -5.051 -11.716 1.00 90.00 89 LEU A O 1
ATOM 683 N N . VAL A 1 90 ? 4.779 -3.971 -10.065 1.00 91.94 90 VAL A N 1
ATOM 684 C CA . VAL A 1 90 ? 4.461 -4.955 -9.022 1.00 91.94 90 VAL A CA 1
ATOM 685 C C . VAL A 1 90 ? 3.469 -4.315 -8.061 1.00 91.94 90 VAL A C 1
ATOM 687 O O . VAL A 1 90 ? 3.785 -3.313 -7.422 1.00 91.94 90 VAL A O 1
ATOM 690 N N . LEU A 1 91 ? 2.262 -4.872 -7.975 1.00 92.19 91 LEU A N 1
ATOM 691 C CA . LEU A 1 91 ? 1.215 -4.407 -7.072 1.00 92.19 91 LEU A CA 1
ATOM 692 C C . LEU A 1 91 ? 1.062 -5.396 -5.922 1.00 92.19 91 LEU A C 1
ATOM 694 O O . LEU A 1 91 ? 0.638 -6.530 -6.131 1.00 92.19 91 LEU A O 1
ATOM 698 N N . VAL A 1 92 ? 1.353 -4.932 -4.709 1.00 92.44 92 VAL A N 1
ATOM 699 C CA . VAL A 1 92 ? 1.099 -5.679 -3.475 1.00 92.44 92 VAL A CA 1
ATOM 700 C C . VAL A 1 92 ? -0.149 -5.116 -2.802 1.00 92.44 92 VAL A C 1
ATOM 702 O O . VAL A 1 92 ? -0.205 -3.926 -2.488 1.00 92.44 92 VAL A O 1
ATOM 705 N N . SER A 1 93 ? -1.170 -5.946 -2.603 1.00 88.56 93 SER A N 1
ATOM 706 C CA . SER A 1 93 ? -2.433 -5.533 -1.979 1.00 88.56 93 SER A CA 1
ATOM 707 C C . SER A 1 93 ? -3.172 -6.738 -1.391 1.00 88.56 93 SER A C 1
ATOM 709 O O . SER A 1 93 ? -2.816 -7.876 -1.665 1.00 88.56 93 SER A O 1
ATOM 711 N N . ASP A 1 94 ? -4.208 -6.481 -0.596 1.00 84.88 94 ASP A N 1
ATOM 712 C CA . ASP A 1 94 ? -5.179 -7.479 -0.124 1.00 84.88 94 ASP A CA 1
ATOM 713 C C . ASP A 1 94 ? -6.301 -7.750 -1.145 1.00 84.88 94 ASP A C 1
ATOM 715 O O . ASP A 1 94 ? -7.318 -8.358 -0.814 1.00 84.88 94 ASP A O 1
ATOM 719 N N . MET A 1 95 ? -6.145 -7.222 -2.365 1.00 83.50 95 MET A N 1
ATOM 720 C CA . MET A 1 95 ? -7.049 -7.382 -3.507 1.00 83.50 95 MET A CA 1
ATOM 721 C C . MET A 1 95 ? -8.507 -7.016 -3.204 1.00 83.50 95 MET A C 1
ATOM 723 O O . MET A 1 95 ? -9.446 -7.505 -3.836 1.00 83.50 95 MET A O 1
ATOM 727 N N . THR A 1 96 ? -8.717 -6.099 -2.259 1.00 78.31 96 THR A N 1
ATOM 728 C CA . THR A 1 96 ? -10.059 -5.647 -1.902 1.00 78.31 96 THR A CA 1
ATOM 729 C C . THR A 1 96 ? -10.729 -4.918 -3.069 1.00 78.31 96 THR A C 1
ATOM 731 O O . THR A 1 96 ? -10.255 -3.892 -3.554 1.00 78.31 96 THR A O 1
ATOM 734 N N . ALA A 1 97 ? -11.898 -5.413 -3.492 1.00 75.25 97 ALA A N 1
ATOM 735 C CA . ALA A 1 97 ? -12.627 -4.890 -4.654 1.00 75.25 97 ALA A CA 1
ATOM 736 C C . ALA A 1 97 ? -12.899 -3.374 -4.586 1.00 75.25 97 ALA A C 1
ATOM 738 O O . ALA A 1 97 ? -12.882 -2.693 -5.605 1.00 75.25 97 ALA A O 1
ATOM 739 N N . ALA A 1 98 ? -13.100 -2.826 -3.381 1.00 75.44 98 ALA A N 1
ATOM 740 C CA . ALA A 1 98 ? -13.346 -1.398 -3.166 1.00 75.44 98 ALA A CA 1
ATOM 741 C C . ALA A 1 98 ? -12.168 -0.488 -3.561 1.00 75.44 98 ALA A C 1
ATOM 743 O O . ALA A 1 98 ? -12.360 0.717 -3.709 1.00 75.44 98 ALA A O 1
ATOM 744 N N . ALA A 1 99 ? -10.964 -1.045 -3.703 1.00 80.00 99 ALA A N 1
ATOM 745 C CA . ALA A 1 99 ? -9.770 -0.302 -4.076 1.00 80.00 99 ALA A CA 1
ATOM 746 C C . ALA A 1 99 ? -9.581 -0.202 -5.605 1.00 80.00 99 ALA A C 1
ATOM 748 O O . ALA A 1 99 ? -8.756 0.589 -6.067 1.00 80.00 99 ALA A O 1
ATOM 749 N N . PHE A 1 100 ? -10.359 -0.959 -6.391 1.00 81.00 100 PHE A N 1
ATOM 750 C CA . PHE A 1 100 ? -10.317 -0.959 -7.853 1.00 81.00 100 PHE A CA 1
ATOM 751 C C . PHE A 1 100 ? -11.482 -0.168 -8.452 1.00 81.00 100 PHE A C 1
ATOM 753 O O . PHE A 1 100 ? -12.649 -0.397 -8.138 1.00 81.00 100 PHE A O 1
ATOM 760 N N . ARG A 1 101 ? -11.173 0.723 -9.397 1.00 80.75 101 ARG A N 1
ATOM 761 C CA . ARG A 1 101 ? -12.163 1.331 -10.292 1.00 80.75 101 ARG A CA 1
ATOM 762 C C . ARG A 1 101 ? -12.139 0.579 -11.617 1.00 80.75 101 ARG A C 1
ATOM 764 O O . ARG A 1 101 ? -11.348 0.907 -12.494 1.00 80.75 101 ARG A O 1
ATOM 771 N N . LEU A 1 102 ? -12.991 -0.434 -11.753 1.00 74.00 102 LEU A N 1
ATOM 772 C CA . LEU A 1 102 ? -13.046 -1.282 -12.955 1.00 74.00 102 LEU A CA 1
ATOM 773 C C . LEU A 1 102 ? -13.579 -0.546 -14.199 1.00 74.00 102 LEU A C 1
ATOM 775 O O . LEU A 1 102 ? -13.360 -0.991 -15.317 1.00 74.00 102 LEU A O 1
ATOM 779 N N . GLU A 1 103 ? -14.236 0.597 -13.997 1.00 75.44 103 GLU A N 1
ATOM 780 C CA . GLU A 1 103 ? -14.685 1.520 -15.051 1.00 75.44 103 GLU A CA 1
ATOM 781 C C . GLU A 1 103 ? -13.521 2.333 -15.661 1.00 75.44 103 GLU A C 1
ATOM 783 O O . GLU A 1 103 ? -13.680 2.968 -16.702 1.00 75.44 103 GLU A O 1
ATOM 788 N N . ALA A 1 104 ? -12.355 2.377 -15.000 1.00 70.94 104 ALA A N 1
ATOM 789 C CA . ALA A 1 104 ? -11.204 3.136 -15.480 1.00 70.94 104 ALA A CA 1
ATOM 790 C C . ALA A 1 104 ? -10.465 2.369 -16.594 1.00 70.94 104 ALA A C 1
ATOM 792 O O . ALA A 1 104 ? -10.337 1.144 -16.512 1.00 70.94 104 ALA A O 1
ATOM 793 N N . PRO A 1 105 ? -9.943 3.064 -17.625 1.00 71.00 105 PRO A N 1
ATOM 794 C CA . PRO A 1 105 ? -9.140 2.414 -18.650 1.00 71.00 105 PRO A CA 1
ATOM 795 C C . PRO A 1 105 ? -7.874 1.798 -18.031 1.00 71.00 105 PRO A C 1
ATOM 797 O O . PRO A 1 105 ? -7.343 2.335 -17.057 1.00 71.00 105 PRO A O 1
ATOM 800 N N . PRO A 1 106 ? -7.364 0.682 -18.581 1.00 69.25 106 PRO A N 1
ATOM 801 C CA . PRO A 1 106 ? -6.135 0.078 -18.088 1.00 69.25 106 PRO A CA 1
ATOM 802 C C . PRO A 1 106 ? -4.945 1.030 -18.288 1.00 69.25 106 PRO A C 1
ATOM 804 O O . PRO A 1 106 ? -4.883 1.707 -19.320 1.00 69.25 106 PRO A O 1
ATOM 807 N N . PRO A 1 107 ? -3.973 1.044 -17.360 1.00 70.69 107 PRO A N 1
ATOM 808 C CA . PRO A 1 107 ? -2.808 1.908 -17.467 1.00 70.69 107 PRO A CA 1
ATOM 809 C C . PRO A 1 107 ? -1.989 1.543 -18.711 1.00 70.69 107 PRO A C 1
ATOM 811 O O . PRO A 1 107 ? -1.653 0.378 -18.944 1.00 70.69 107 PRO A O 1
ATOM 814 N N . THR A 1 108 ? -1.650 2.550 -19.511 1.00 75.19 108 THR A N 1
ATOM 815 C CA . THR A 1 108 ? -0.761 2.421 -20.673 1.00 75.19 108 THR A CA 1
ATOM 816 C C . THR A 1 108 ? 0.486 3.263 -20.461 1.00 75.19 108 THR A C 1
ATOM 818 O O . THR A 1 108 ? 0.385 4.368 -19.937 1.00 75.19 108 THR A O 1
ATOM 821 N N . VAL A 1 109 ? 1.636 2.767 -20.911 1.00 72.75 109 VAL A N 1
ATOM 822 C CA . VAL A 1 109 ? 2.905 3.502 -20.935 1.00 72.75 109 VAL A CA 1
ATOM 823 C C . VAL A 1 109 ? 3.345 3.746 -22.370 1.00 72.75 109 VAL A C 1
ATOM 825 O O . VAL A 1 109 ? 3.234 2.861 -23.215 1.00 72.75 109 VAL A O 1
ATOM 828 N N . LYS A 1 110 ? 3.894 4.920 -22.671 1.00 68.94 110 LYS A N 1
ATOM 829 C CA . LYS A 1 110 ? 4.573 5.144 -23.956 1.00 68.94 110 LYS A CA 1
ATOM 830 C C . LYS A 1 110 ? 5.785 4.215 -24.092 1.00 68.94 110 LYS A C 1
ATOM 832 O O . LYS A 1 110 ? 6.687 4.204 -23.244 1.00 68.94 110 LYS A O 1
ATOM 837 N N . GLY A 1 111 ? 5.780 3.418 -25.157 1.00 62.41 111 GLY A N 1
ATOM 838 C CA . GLY A 1 111 ? 6.900 2.580 -25.565 1.00 62.41 111 GLY A CA 1
ATOM 839 C C . GLY A 1 111 ? 7.989 3.374 -26.300 1.00 62.41 111 GLY A C 1
ATOM 840 O O . GLY A 1 111 ? 7.784 4.545 -26.627 1.00 62.41 111 GLY A O 1
ATOM 841 N N . PRO A 1 112 ? 9.127 2.735 -26.626 1.00 60.31 112 PRO A N 1
ATOM 842 C CA . PRO A 1 112 ? 10.262 3.381 -27.300 1.00 60.31 112 PRO A CA 1
ATOM 843 C C . PRO A 1 112 ? 9.912 4.026 -28.652 1.00 60.31 112 PRO A C 1
ATOM 845 O O . PRO A 1 112 ? 10.561 4.974 -29.077 1.00 60.31 112 PRO A O 1
ATOM 848 N N . THR A 1 113 ? 8.871 3.528 -29.323 1.00 64.88 113 THR A N 1
ATOM 849 C CA . THR A 1 113 ? 8.372 4.018 -30.619 1.00 64.88 113 THR A CA 1
ATOM 850 C C . THR A 1 113 ? 7.229 5.034 -30.492 1.00 64.88 113 THR A C 1
ATOM 852 O O . THR A 1 113 ? 6.628 5.413 -31.494 1.00 64.88 113 THR A O 1
ATOM 855 N N . GLY A 1 114 ? 6.880 5.456 -29.271 1.00 66.75 114 GLY A N 1
ATOM 856 C CA . GLY A 1 114 ? 5.760 6.364 -28.992 1.00 66.75 114 GLY A CA 1
ATOM 857 C C . GLY A 1 114 ? 4.376 5.699 -28.964 1.00 66.75 114 GLY A C 1
ATOM 858 O O . GLY A 1 114 ? 3.402 6.353 -28.594 1.00 66.75 114 GLY A O 1
ATOM 859 N N . ALA A 1 115 ? 4.275 4.409 -29.299 1.00 71.44 115 ALA A N 1
ATOM 860 C CA . ALA A 1 115 ? 3.033 3.643 -29.202 1.00 71.44 115 ALA A CA 1
ATOM 861 C C . ALA A 1 115 ? 2.676 3.314 -27.735 1.00 71.44 115 ALA A C 1
ATOM 863 O O . ALA A 1 115 ? 3.582 3.087 -26.928 1.00 71.44 115 ALA A O 1
ATOM 864 N N . PRO A 1 116 ? 1.380 3.252 -27.370 1.00 70.69 116 PRO A N 1
ATOM 865 C CA . PRO A 1 116 ? 0.960 2.827 -26.040 1.00 70.69 116 PRO A CA 1
ATOM 866 C C . PRO A 1 116 ? 1.227 1.328 -25.855 1.00 70.69 116 PRO A C 1
ATOM 868 O O . PRO A 1 116 ? 0.660 0.484 -26.547 1.00 70.69 116 PRO A O 1
ATOM 871 N N . VAL A 1 117 ? 2.087 0.998 -24.898 1.00 74.44 117 VAL A N 1
ATOM 872 C CA . VAL A 1 117 ? 2.413 -0.361 -24.468 1.00 74.44 117 VAL A CA 1
ATOM 873 C C . VAL A 1 117 ? 1.733 -0.614 -23.126 1.00 74.44 117 VAL A C 1
ATOM 875 O O . VAL A 1 117 ? 1.712 0.251 -22.250 1.00 74.44 117 VAL A O 1
ATOM 878 N N . LYS A 1 118 ? 1.152 -1.801 -22.951 1.00 75.88 118 LYS A N 1
ATOM 879 C CA . LYS A 1 118 ? 0.646 -2.230 -21.644 1.00 75.88 118 LYS A CA 1
ATOM 880 C C . LYS A 1 118 ? 1.828 -2.746 -20.818 1.00 75.88 118 LYS A C 1
ATOM 882 O O . LYS A 1 118 ? 2.493 -3.668 -21.291 1.00 75.88 118 LYS A O 1
ATOM 887 N N . PRO A 1 119 ? 2.118 -2.168 -19.640 1.00 79.06 119 PRO A N 1
ATOM 888 C CA . PRO A 1 119 ? 3.175 -2.689 -18.786 1.00 79.06 119 PRO A CA 1
ATOM 889 C C . PRO A 1 119 ? 2.783 -4.075 -18.263 1.00 79.06 119 PRO A C 1
ATOM 891 O O . PRO A 1 119 ? 1.598 -4.375 -18.094 1.00 79.06 119 PRO A O 1
ATOM 894 N N . GLU A 1 120 ? 3.776 -4.914 -17.981 1.00 84.56 120 GLU A N 1
ATOM 895 C CA . GLU A 1 120 ? 3.541 -6.163 -17.257 1.00 84.56 120 GLU A CA 1
ATOM 896 C C . GLU A 1 120 ? 3.112 -5.814 -15.826 1.00 84.56 120 GLU A C 1
ATOM 898 O O . GLU A 1 120 ? 3.828 -5.092 -15.133 1.00 84.56 120 GLU A O 1
ATOM 903 N N . VAL A 1 121 ? 1.950 -6.298 -15.379 1.00 86.25 121 VAL A N 1
ATOM 904 C CA . VAL A 1 121 ? 1.461 -6.078 -14.010 1.00 86.25 121 VAL A CA 1
ATOM 905 C C . VAL A 1 121 ? 1.515 -7.397 -13.251 1.00 86.25 121 VAL A C 1
ATOM 907 O O . VAL A 1 121 ? 0.744 -8.312 -13.529 1.00 86.25 121 VAL A O 1
ATOM 910 N N . VAL A 1 122 ? 2.419 -7.482 -12.279 1.00 89.19 122 VAL A N 1
ATOM 911 C CA . VAL A 1 122 ? 2.549 -8.620 -11.368 1.00 89.19 122 VAL A CA 1
ATOM 912 C C . VAL A 1 122 ? 1.761 -8.311 -10.102 1.00 89.19 122 VAL A C 1
ATOM 914 O O . VAL A 1 122 ? 2.083 -7.372 -9.372 1.00 89.19 122 VAL A O 1
ATOM 917 N N . LEU A 1 123 ? 0.719 -9.096 -9.843 1.00 88.69 123 LEU A N 1
ATOM 918 C CA . LEU A 1 123 ? -0.092 -8.987 -8.634 1.00 88.69 123 LEU A CA 1
ATOM 919 C C . LEU A 1 123 ? 0.481 -9.911 -7.557 1.00 88.69 123 LEU A C 1
ATOM 921 O O . LEU A 1 123 ? 0.595 -11.114 -7.777 1.00 88.69 123 LEU A O 1
ATOM 925 N N . ARG A 1 124 ? 0.819 -9.353 -6.394 1.00 90.12 124 ARG A N 1
ATOM 926 C CA . ARG A 1 124 ? 1.162 -10.115 -5.189 1.00 90.12 124 ARG A CA 1
ATOM 927 C C . ARG A 1 124 ? 0.050 -9.924 -4.168 1.00 90.12 124 ARG A C 1
ATOM 929 O O . ARG A 1 124 ? -0.135 -8.832 -3.626 1.00 90.12 124 ARG A O 1
ATOM 936 N N . ASP A 1 125 ? -0.730 -10.978 -3.973 1.00 86.00 125 ASP A N 1
ATOM 937 C CA . ASP A 1 125 ? -1.853 -10.964 -3.049 1.00 86.00 125 ASP A CA 1
ATOM 938 C C . ASP A 1 125 ? -1.371 -11.234 -1.620 1.00 86.00 125 ASP A C 1
ATOM 940 O O . ASP A 1 125 ? -1.062 -12.369 -1.261 1.00 86.00 125 ASP A O 1
ATOM 944 N N . ALA A 1 126 ? -1.362 -10.197 -0.780 1.00 85.44 126 ALA A N 1
ATOM 945 C CA . ALA A 1 126 ? -1.112 -10.352 0.653 1.00 85.44 126 ALA A CA 1
ATOM 946 C C . ALA A 1 126 ? -2.197 -11.225 1.320 1.00 85.44 126 ALA A C 1
ATOM 948 O O . ALA A 1 126 ? -1.962 -11.834 2.364 1.00 85.44 126 ALA A O 1
ATOM 949 N N . ALA A 1 127 ? -3.374 -11.295 0.695 1.00 81.88 127 ALA A N 1
ATOM 950 C CA . ALA A 1 127 ? -4.474 -12.215 0.936 1.00 81.88 127 ALA A CA 1
ATOM 951 C C . ALA A 1 127 ? -4.136 -13.715 0.868 1.00 81.88 127 ALA A C 1
ATOM 953 O O . ALA A 1 127 ? -4.846 -14.513 1.473 1.00 81.88 127 ALA A O 1
ATOM 954 N N . GLU A 1 128 ? -3.113 -14.116 0.100 1.00 80.94 128 GLU A N 1
ATOM 955 C CA . GLU A 1 128 ? -2.877 -15.513 -0.325 1.00 80.94 128 GLU A CA 1
ATOM 956 C C . GLU A 1 128 ? -4.148 -16.253 -0.804 1.00 80.94 128 GLU A C 1
ATOM 958 O O . GLU A 1 128 ? -4.341 -17.439 -0.542 1.00 80.94 128 GLU A O 1
ATOM 963 N N . GLY A 1 129 ? -5.052 -15.565 -1.505 1.00 70.69 129 GLY A N 1
ATOM 964 C CA . GLY A 1 129 ? -6.252 -16.179 -2.074 1.00 70.69 129 GLY A CA 1
ATOM 965 C C . GLY A 1 129 ? -7.336 -16.550 -1.057 1.00 70.69 129 GLY A C 1
ATOM 966 O O . GLY A 1 129 ? -8.265 -17.281 -1.396 1.00 70.69 129 GLY A O 1
ATOM 967 N N . HIS A 1 130 ? -7.264 -16.060 0.185 1.00 71.88 130 HIS A N 1
ATOM 968 C CA . HIS A 1 130 ? -8.317 -16.290 1.173 1.00 71.88 130 HIS A CA 1
ATOM 969 C C . HIS A 1 130 ? -9.635 -15.595 0.777 1.00 71.88 130 HIS A C 1
ATOM 971 O O . HIS A 1 130 ? -9.755 -14.373 0.838 1.00 71.88 130 HIS A O 1
ATOM 977 N N . GLU A 1 131 ? -10.664 -16.388 0.450 1.00 64.62 131 GLU A N 1
ATOM 978 C CA . GLU A 1 131 ? -11.977 -15.888 -0.002 1.00 64.62 131 GLU A CA 1
ATOM 979 C C . GLU A 1 131 ? -12.742 -15.076 1.059 1.00 64.62 131 GLU A C 1
ATOM 981 O O . GLU A 1 131 ? -13.536 -14.194 0.729 1.00 64.62 131 GLU A O 1
ATOM 986 N N . VAL A 1 132 ? -12.516 -15.359 2.348 1.00 64.94 132 VAL A N 1
ATOM 987 C CA . VAL A 1 132 ? -13.170 -14.659 3.462 1.00 64.94 132 VAL A CA 1
ATOM 988 C C . VAL A 1 132 ? -12.120 -14.044 4.370 1.00 64.94 132 VAL A C 1
ATOM 990 O O . VAL A 1 132 ? -11.487 -14.717 5.182 1.00 64.94 132 VAL A O 1
ATOM 993 N N . LEU A 1 133 ? -11.986 -12.723 4.282 1.00 68.81 133 LEU A N 1
ATOM 994 C CA . LEU A 1 133 ? -11.166 -11.956 5.208 1.00 68.81 133 LEU A CA 1
ATOM 995 C C . LEU A 1 133 ? -12.026 -11.562 6.415 1.00 68.81 133 LEU A C 1
ATOM 997 O O . LEU A 1 133 ? -13.017 -10.841 6.276 1.00 68.81 133 LEU A O 1
ATOM 1001 N N . ASN A 1 134 ? -11.632 -11.962 7.628 1.00 68.25 134 ASN A N 1
ATOM 1002 C CA . ASN A 1 134 ? -12.256 -11.507 8.882 1.00 68.25 134 ASN A CA 1
ATOM 1003 C C . ASN A 1 134 ? -11.863 -10.054 9.229 1.00 68.25 134 ASN A C 1
ATOM 1005 O O . ASN A 1 134 ? -11.504 -9.718 10.362 1.00 68.25 134 ASN A O 1
ATOM 1009 N N . ASN A 1 135 ? -11.928 -9.180 8.225 1.00 68.56 135 ASN A N 1
ATOM 1010 C CA . ASN A 1 135 ? -11.452 -7.812 8.274 1.00 68.56 135 ASN A CA 1
ATOM 1011 C C . ASN A 1 135 ? -12.372 -6.943 9.129 1.00 68.56 135 ASN A C 1
ATOM 1013 O O . ASN A 1 135 ? -13.589 -6.890 8.950 1.00 68.56 135 ASN A O 1
ATOM 1017 N N . ARG A 1 136 ? -11.771 -6.208 10.065 1.00 76.94 136 ARG A N 1
ATOM 1018 C CA . ARG A 1 136 ? -12.451 -5.202 10.886 1.00 76.94 136 ARG A CA 1
ATOM 1019 C C . ARG A 1 136 ? -11.670 -3.912 10.762 1.00 76.94 136 ARG A C 1
ATOM 1021 O O . ARG A 1 136 ? -10.526 -3.859 11.200 1.00 76.94 136 ARG A O 1
ATOM 1028 N N . ALA A 1 137 ? -12.274 -2.883 10.187 1.00 73.62 137 ALA A N 1
ATOM 1029 C CA . ALA A 1 137 ? -11.570 -1.640 9.899 1.00 73.62 137 ALA A CA 1
ATOM 1030 C C . ALA A 1 137 ? -12.210 -0.450 10.607 1.00 73.62 137 ALA A C 1
ATOM 1032 O O . ALA A 1 137 ? -13.432 -0.378 10.766 1.00 73.62 137 ALA A O 1
ATOM 1033 N N . ILE A 1 138 ? -11.368 0.510 10.989 1.00 77.19 138 ILE A N 1
ATOM 1034 C CA . ILE A 1 138 ? -11.820 1.869 11.278 1.00 77.19 138 ILE A CA 1
ATOM 1035 C C . ILE A 1 138 ? -12.090 2.524 9.924 1.00 77.19 138 ILE A C 1
ATOM 1037 O O . ILE A 1 138 ? -11.193 2.611 9.099 1.00 77.19 138 ILE A O 1
ATOM 1041 N N . VAL A 1 139 ? -13.329 2.941 9.698 1.00 78.94 139 VAL A N 1
ATOM 1042 C CA . VAL A 1 139 ? -13.835 3.447 8.409 1.00 78.94 139 VAL A CA 1
ATOM 1043 C C . VAL A 1 139 ? -14.213 4.927 8.457 1.00 78.94 139 VAL A C 1
ATOM 1045 O O . VAL A 1 139 ? -14.718 5.475 7.484 1.00 78.94 139 VAL A O 1
ATOM 1048 N N . ASP A 1 140 ? -14.075 5.551 9.622 1.00 76.69 140 ASP A N 1
ATOM 1049 C CA . ASP A 1 140 ? -14.260 6.983 9.827 1.00 76.69 140 ASP A CA 1
ATOM 1050 C C . ASP A 1 140 ? -13.573 7.376 11.137 1.00 76.69 140 ASP A C 1
ATOM 1052 O O . ASP A 1 140 ? -13.647 6.626 12.116 1.00 76.69 140 ASP A O 1
ATOM 1056 N N . LEU A 1 141 ? -12.924 8.537 11.152 1.00 82.31 141 LEU A N 1
ATOM 1057 C CA . LEU A 1 141 ? -12.299 9.130 12.327 1.00 82.31 141 LEU A CA 1
ATOM 1058 C C . LEU A 1 141 ? -12.505 10.645 12.287 1.00 82.31 141 LEU A C 1
ATOM 1060 O O . LEU A 1 141 ? -11.945 11.346 11.451 1.00 82.31 141 LEU A O 1
ATOM 1064 N N . LYS A 1 142 ? -13.267 11.158 13.249 1.00 83.56 142 LYS A N 1
ATOM 1065 C CA . LYS A 1 142 ? -13.498 12.583 13.462 1.00 83.56 142 LYS A CA 1
ATOM 1066 C C . LYS A 1 142 ? -12.842 13.021 14.764 1.00 83.56 142 LYS A C 1
ATOM 1068 O O . LYS A 1 142 ? -13.085 12.417 15.810 1.00 83.56 142 LYS A O 1
ATOM 1073 N N . VAL A 1 143 ? -12.042 14.077 14.701 1.00 84.62 143 VAL A N 1
ATOM 1074 C CA . VAL A 1 143 ? -11.391 14.686 15.866 1.00 84.62 143 VAL A CA 1
ATOM 1075 C C . VAL A 1 143 ? -11.926 16.100 16.017 1.00 84.62 143 VAL A C 1
ATOM 1077 O O . VAL A 1 143 ? -11.799 16.907 15.103 1.00 84.62 143 VAL A O 1
ATOM 1080 N N . GLU A 1 144 ? -12.554 16.392 17.151 1.00 84.19 144 GLU A N 1
ATOM 1081 C CA . GLU A 1 144 ? -13.180 17.691 17.419 1.00 84.19 144 GLU A CA 1
ATOM 1082 C C . GLU A 1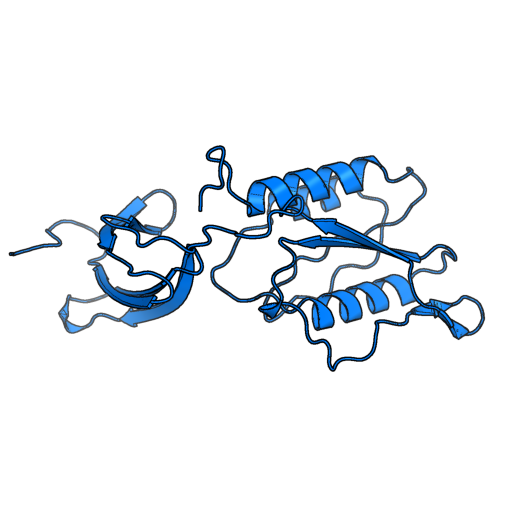 144 ? -12.697 18.228 18.769 1.00 84.19 144 GLU A C 1
ATOM 1084 O O . GLU A 1 144 ? -12.514 17.438 19.697 1.00 84.19 144 GLU A O 1
ATOM 1089 N N . PRO A 1 145 ? -12.496 19.545 18.934 1.00 82.50 145 PRO A N 1
ATOM 1090 C CA . PRO A 1 145 ? -12.276 20.126 20.253 1.00 82.50 145 PRO A CA 1
ATOM 1091 C C . PRO A 1 145 ? -13.459 19.820 21.181 1.00 82.50 145 PRO A C 1
ATOM 1093 O O . PRO A 1 145 ? -14.613 20.076 20.839 1.00 82.50 145 PRO A O 1
ATOM 1096 N N . ALA A 1 146 ? -13.183 19.291 22.369 1.00 79.50 146 ALA A N 1
ATOM 1097 C CA . ALA A 1 146 ? -14.199 18.963 23.362 1.00 79.50 146 ALA A CA 1
ATOM 1098 C C . ALA A 1 146 ? -14.340 20.109 24.368 1.00 79.50 146 ALA A C 1
ATOM 1100 O O . ALA A 1 146 ? -14.039 19.943 25.540 1.00 79.50 146 ALA A O 1
ATOM 1101 N N . LEU A 1 147 ? -14.800 21.286 23.931 1.00 76.38 147 LEU A N 1
ATOM 1102 C CA . LEU A 1 147 ? -14.820 22.498 24.773 1.00 76.38 147 LEU A CA 1
ATOM 1103 C C . LEU A 1 147 ? -15.516 22.297 26.137 1.00 76.38 147 LEU A C 1
ATOM 1105 O O . LEU A 1 147 ? -15.115 22.904 27.124 1.00 76.38 147 LEU A O 1
ATOM 1109 N N . GLN A 1 148 ? -16.485 21.378 26.203 1.00 75.25 148 GLN A N 1
ATOM 1110 C CA . GLN A 1 148 ? -17.197 20.984 27.425 1.00 75.25 148 GLN A CA 1
ATOM 1111 C C . GLN A 1 148 ? -16.336 20.214 28.447 1.00 75.25 148 GLN A C 1
ATOM 1113 O O . GLN A 1 148 ? -16.666 20.179 29.626 1.00 75.25 148 GLN A O 1
ATOM 1118 N N . ALA A 1 149 ? -15.246 19.577 28.012 1.00 71.12 149 ALA A N 1
ATOM 1119 C CA . ALA A 1 149 ? -14.318 18.816 28.851 1.00 71.12 149 ALA A CA 1
ATOM 1120 C C . ALA A 1 149 ? -13.074 19.630 29.261 1.00 71.12 149 ALA A C 1
ATOM 1122 O O . ALA A 1 149 ? -12.199 19.108 29.952 1.00 71.12 149 ALA A O 1
ATOM 1123 N N . GLY A 1 150 ? -12.996 20.904 28.857 1.00 73.94 150 GLY A N 1
ATOM 1124 C CA . GLY A 1 150 ? -11.946 21.844 29.248 1.00 73.94 150 GLY A CA 1
ATOM 1125 C C . GLY A 1 150 ? -11.020 22.277 28.103 1.00 73.94 150 GLY A C 1
ATOM 1126 O O . GLY A 1 150 ? -11.051 21.713 27.002 1.00 73.94 150 GLY A O 1
ATOM 1127 N N . PRO A 1 151 ? -10.172 23.295 28.338 1.00 68.00 151 PRO A N 1
ATOM 1128 C CA . PRO A 1 151 ? -9.249 23.806 27.331 1.00 68.00 151 PRO A CA 1
ATOM 1129 C C . PRO A 1 151 ? -8.251 22.723 26.891 1.00 68.00 151 PRO A C 1
ATOM 1131 O O . PRO A 1 151 ? -7.698 21.996 27.711 1.00 68.00 151 PRO A O 1
ATOM 1134 N N . ARG A 1 152 ? -7.993 22.635 25.577 1.00 75.38 152 ARG A N 1
ATOM 1135 C CA . ARG A 1 152 ? -7.085 21.649 24.940 1.00 75.38 152 ARG A CA 1
ATOM 1136 C C . ARG A 1 152 ? -7.520 20.181 25.066 1.00 75.38 152 ARG A C 1
ATOM 1138 O O . ARG A 1 152 ? -6.684 19.280 24.962 1.00 75.38 152 ARG A O 1
ATOM 1145 N N . THR A 1 153 ? -8.806 19.921 25.273 1.00 77.12 153 THR A N 1
ATOM 1146 C CA . THR A 1 153 ? -9.356 18.563 25.211 1.00 77.12 153 THR A CA 1
ATOM 1147 C C . THR A 1 153 ? -9.919 18.268 23.824 1.00 77.12 153 THR A C 1
ATOM 1149 O O . THR A 1 153 ? -10.424 19.156 23.133 1.00 77.12 153 THR A O 1
ATOM 1152 N N . PHE A 1 154 ? -9.797 17.014 23.396 1.00 78.81 154 PHE A N 1
ATOM 1153 C CA . PHE A 1 154 ? -10.256 16.563 22.085 1.00 78.81 154 PHE A CA 1
ATOM 1154 C C . PHE A 1 154 ? -11.181 15.362 22.251 1.00 78.81 154 PHE A C 1
ATOM 1156 O O . PHE A 1 154 ? -10.938 14.461 23.058 1.00 78.81 154 PHE A O 1
ATOM 1163 N N . GLN A 1 155 ? -12.243 15.343 21.460 1.00 80.25 155 GLN A N 1
ATOM 1164 C CA . GLN A 1 155 ? -13.129 14.210 21.301 1.00 80.25 155 GLN A CA 1
ATOM 1165 C C . GLN A 1 155 ? -12.744 13.467 20.028 1.00 80.25 155 GLN A C 1
ATOM 1167 O O . GLN A 1 155 ? -12.810 14.013 18.926 1.00 80.25 155 GLN A O 1
ATOM 1172 N N . PHE A 1 156 ? -12.398 12.194 20.187 1.00 82.06 156 PHE A N 1
ATOM 1173 C CA . PHE A 1 156 ? -12.148 11.287 19.078 1.00 82.06 156 PHE A CA 1
ATOM 1174 C C . PHE A 1 156 ? -13.404 10.456 18.856 1.00 82.06 156 PHE A C 1
ATOM 1176 O O . PHE A 1 156 ? -13.885 9.760 19.750 1.00 82.06 156 PHE A O 1
ATOM 1183 N N . THR A 1 157 ? -13.958 10.539 17.657 1.00 81.06 157 THR A N 1
ATOM 1184 C CA . THR A 1 157 ? -15.090 9.726 17.235 1.00 81.06 157 THR A CA 1
ATOM 1185 C C . THR A 1 157 ? -14.628 8.834 16.107 1.00 81.06 157 THR A C 1
ATOM 1187 O O . THR A 1 157 ? -14.292 9.340 15.047 1.00 81.06 157 THR A O 1
ATOM 1190 N N . PHE A 1 158 ? -14.621 7.525 16.309 1.00 79.62 158 PHE A N 1
ATOM 1191 C CA . PHE A 1 158 ? -14.251 6.583 15.261 1.00 79.62 158 PHE A CA 1
ATOM 1192 C C . PHE A 1 158 ? -15.400 5.628 14.976 1.00 79.62 158 PHE A C 1
ATOM 1194 O O . PHE A 1 158 ? -16.205 5.304 15.853 1.00 79.62 158 PHE A O 1
ATOM 1201 N N . THR A 1 159 ? -15.483 5.180 13.733 1.00 78.56 159 THR A N 1
ATOM 1202 C CA . THR A 1 159 ? -16.458 4.182 13.317 1.00 78.56 159 THR A CA 1
ATOM 1203 C C . THR A 1 159 ? -15.735 2.917 12.913 1.00 78.56 159 THR A C 1
ATOM 1205 O O . THR A 1 159 ? -14.862 2.963 12.053 1.00 78.56 159 THR A O 1
ATOM 1208 N N . VAL A 1 160 ? -16.113 1.791 13.512 1.00 81.00 160 VAL A N 1
ATOM 1209 C CA . VAL A 1 160 ? -15.583 0.474 13.157 1.00 81.00 160 VAL A CA 1
ATOM 1210 C C . VAL A 1 160 ? -16.634 -0.277 12.352 1.00 81.00 160 VAL A C 1
ATOM 1212 O O . VAL A 1 160 ? -17.825 -0.250 12.681 1.00 81.00 160 VAL A O 1
ATOM 1215 N N . ARG A 1 161 ? -16.201 -0.940 11.284 1.00 77.38 161 ARG A N 1
ATOM 1216 C CA . ARG A 1 161 ? -17.033 -1.826 10.473 1.00 77.38 161 ARG A CA 1
ATOM 1217 C C . ARG A 1 161 ? -16.442 -3.226 10.482 1.00 77.38 161 ARG A C 1
ATOM 1219 O O . ARG A 1 161 ? -15.236 -3.388 10.297 1.00 77.38 161 ARG A O 1
ATOM 1226 N N . ASN A 1 162 ? -17.304 -4.214 10.693 1.00 78.69 162 ASN A N 1
ATOM 1227 C CA . ASN A 1 162 ? -16.960 -5.621 10.547 1.00 78.69 162 ASN A CA 1
ATOM 1228 C C . ASN A 1 162 ? -17.317 -6.070 9.125 1.00 78.69 162 ASN A C 1
ATOM 1230 O O . ASN A 1 162 ? -18.482 -6.001 8.734 1.00 78.69 162 ASN A O 1
ATOM 1234 N N . PHE A 1 163 ? -16.310 -6.480 8.361 1.00 72.06 163 PHE A N 1
ATOM 1235 C CA . PHE A 1 163 ? -16.453 -7.059 7.024 1.00 72.06 163 PHE A CA 1
ATOM 1236 C C . PHE A 1 163 ? -16.395 -8.594 7.049 1.00 72.06 163 PHE A C 1
ATOM 1238 O O . PHE A 1 163 ? -16.640 -9.219 6.024 1.00 72.06 163 PHE A O 1
ATOM 1245 N N . GLY A 1 164 ? -16.110 -9.195 8.210 1.00 70.06 164 GLY A N 1
ATOM 1246 C CA . GLY A 1 164 ? -16.092 -10.641 8.400 1.00 70.06 164 GLY A CA 1
ATOM 1247 C C . GLY A 1 164 ? -17.485 -11.266 8.499 1.00 70.06 164 GLY A C 1
ATOM 1248 O O . GLY A 1 164 ? -18.499 -10.591 8.724 1.00 70.06 164 GLY A O 1
ATOM 1249 N N . ALA A 1 165 ? -17.518 -12.591 8.355 1.00 70.81 165 ALA A N 1
ATOM 1250 C CA . ALA A 1 165 ? -18.743 -13.388 8.403 1.00 70.81 165 ALA A CA 1
ATOM 1251 C C . ALA A 1 165 ? -19.287 -13.577 9.830 1.00 70.81 165 ALA A C 1
ATOM 1253 O O . ALA A 1 165 ? -20.476 -13.841 10.001 1.00 70.81 165 ALA A O 1
ATOM 1254 N N . GLU A 1 166 ? -18.451 -13.392 10.851 1.00 77.56 166 GLU A N 1
ATOM 1255 C CA . GLU A 1 166 ? -18.807 -13.642 12.247 1.00 77.56 166 GLU A CA 1
ATOM 1256 C C . GLU A 1 166 ? -18.961 -12.346 13.057 1.00 77.56 166 GLU A C 1
ATOM 1258 O O . GLU A 1 166 ? -18.206 -11.388 12.846 1.00 77.56 166 GLU A O 1
ATOM 1263 N N . PRO A 1 167 ? -19.921 -12.281 14.000 1.00 78.44 167 PRO A N 1
ATOM 1264 C CA . PRO A 1 167 ? -20.011 -11.179 14.949 1.00 78.44 167 PRO A CA 1
ATOM 1265 C C . PRO A 1 167 ? -18.810 -11.181 15.901 1.00 78.44 167 PRO A C 1
ATOM 1267 O O . PRO A 1 167 ? -18.264 -12.226 16.242 1.00 78.44 167 PRO A O 1
ATOM 1270 N N . VAL A 1 168 ? -18.431 -9.998 16.378 1.00 80.56 168 VAL A N 1
ATOM 1271 C CA . VAL A 1 168 ? -17.311 -9.833 17.311 1.00 80.56 168 VAL A CA 1
ATOM 1272 C C . VAL A 1 168 ? -17.815 -9.178 18.576 1.00 80.56 168 VAL A C 1
ATOM 1274 O O . VAL A 1 168 ? -18.448 -8.121 18.511 1.00 80.56 168 VAL A O 1
ATOM 1277 N N . LYS A 1 169 ? -17.514 -9.801 19.712 1.00 80.06 169 LYS A N 1
ATOM 1278 C CA . LYS A 1 169 ? -17.743 -9.228 21.035 1.00 80.06 169 LYS A CA 1
ATOM 1279 C C . LYS A 1 169 ? -16.435 -8.736 21.632 1.00 80.06 169 LYS A C 1
ATOM 1281 O O . LYS A 1 169 ? -15.371 -9.251 21.290 1.00 80.06 169 LYS A O 1
ATOM 1286 N N . ASP A 1 170 ? -16.537 -7.724 22.479 1.00 78.44 170 ASP A N 1
ATOM 1287 C CA . ASP A 1 170 ? -15.438 -7.176 23.265 1.00 78.44 170 ASP A CA 1
ATOM 1288 C C . ASP A 1 170 ? -14.211 -6.776 22.424 1.00 78.44 170 ASP A C 1
ATOM 1290 O O . ASP A 1 170 ? -13.060 -6.959 22.826 1.00 78.44 170 ASP A O 1
ATOM 1294 N N . LEU A 1 171 ? -14.428 -6.195 21.232 1.00 79.56 171 LEU A N 1
ATOM 1295 C CA . LEU A 1 171 ? -13.317 -5.722 20.408 1.00 79.56 171 LEU A CA 1
ATOM 1296 C C . LEU A 1 171 ? -12.664 -4.511 21.076 1.00 79.56 171 LEU A C 1
ATOM 1298 O O . LEU A 1 171 ? -13.241 -3.423 21.131 1.00 79.56 171 LEU A O 1
ATOM 1302 N N . GLU A 1 172 ? -11.437 -4.689 21.553 1.00 80.69 172 GLU A N 1
ATOM 1303 C CA . GLU A 1 172 ? -10.662 -3.608 22.143 1.00 80.69 172 GLU A CA 1
ATOM 1304 C C . GLU A 1 172 ? -10.322 -2.532 21.101 1.00 80.69 172 GLU A C 1
ATOM 1306 O O . GLU A 1 172 ? -9.628 -2.774 20.113 1.00 80.69 172 GLU A O 1
ATOM 1311 N N . ALA A 1 173 ? -10.761 -1.306 21.369 1.00 79.50 173 ALA A N 1
ATOM 1312 C CA . ALA A 1 173 ? -10.402 -0.110 20.631 1.00 79.50 173 ALA A CA 1
ATOM 1313 C C . ALA A 1 173 ? -9.701 0.886 21.563 1.00 79.50 173 ALA A C 1
ATOM 1315 O O . ALA A 1 173 ? -10.249 1.296 22.595 1.00 79.50 173 ALA A O 1
ATOM 1316 N N . ALA A 1 174 ? -8.495 1.297 21.173 1.00 81.31 174 ALA A N 1
ATOM 1317 C CA . ALA A 1 174 ? -7.670 2.235 21.918 1.00 81.31 174 ALA A CA 1
ATOM 1318 C C . ALA A 1 174 ? -7.247 3.420 21.042 1.00 81.31 174 ALA A C 1
ATOM 1320 O O . ALA A 1 174 ? -6.899 3.248 19.875 1.00 81.31 174 ALA A O 1
ATOM 1321 N N . VAL A 1 175 ? -7.247 4.615 21.630 1.00 78.69 175 VAL A N 1
ATOM 1322 C CA . VAL A 1 175 ? -6.682 5.832 21.040 1.00 78.69 175 VAL A CA 1
ATOM 1323 C C . VAL A 1 175 ? -5.307 6.044 21.657 1.00 78.69 175 VAL A C 1
ATOM 1325 O O . VAL A 1 175 ? -5.184 6.118 22.882 1.00 78.69 175 VAL A O 1
ATOM 1328 N N . ARG A 1 176 ? -4.275 6.137 20.817 1.00 79.62 176 ARG A N 1
ATOM 1329 C CA . ARG A 1 176 ? -2.888 6.361 21.241 1.00 79.62 176 ARG A CA 1
ATOM 1330 C C . ARG A 1 176 ? -2.302 7.575 20.534 1.00 79.62 176 ARG A C 1
ATOM 1332 O O . ARG A 1 176 ? -2.608 7.809 19.368 1.00 79.62 176 ARG A O 1
ATOM 1339 N N . VAL A 1 177 ? -1.457 8.319 21.239 1.00 76.69 177 VAL A N 1
ATOM 1340 C CA . VAL A 1 177 ? -0.629 9.392 20.677 1.00 76.69 177 VAL A CA 1
ATOM 1341 C C . VAL A 1 177 ? 0.812 9.113 21.082 1.00 76.69 177 VAL A C 1
ATOM 1343 O O . VAL A 1 177 ? 1.143 9.139 22.268 1.00 76.69 177 VAL A O 1
ATOM 1346 N N . GLY A 1 178 ? 1.652 8.790 20.096 1.00 79.25 178 GLY A N 1
ATOM 1347 C CA . GLY A 1 178 ? 2.967 8.201 20.351 1.00 79.25 178 GLY A CA 1
ATOM 1348 C C . GLY A 1 178 ? 2.827 6.892 21.132 1.00 79.25 178 GLY A C 1
ATOM 1349 O O . GLY A 1 178 ? 2.002 6.044 20.792 1.00 79.25 178 GLY A O 1
ATOM 1350 N N . GLU A 1 179 ? 3.585 6.763 22.216 1.00 78.31 179 GLU A N 1
ATOM 1351 C CA . GLU A 1 179 ? 3.550 5.596 23.110 1.00 78.31 179 GLU A CA 1
ATOM 1352 C C . GLU A 1 179 ? 2.452 5.686 24.185 1.00 78.31 179 GLU A C 1
ATOM 1354 O O . GLU A 1 179 ? 2.152 4.714 24.876 1.00 78.31 179 GLU A O 1
ATOM 1359 N N . SER A 1 180 ? 1.802 6.8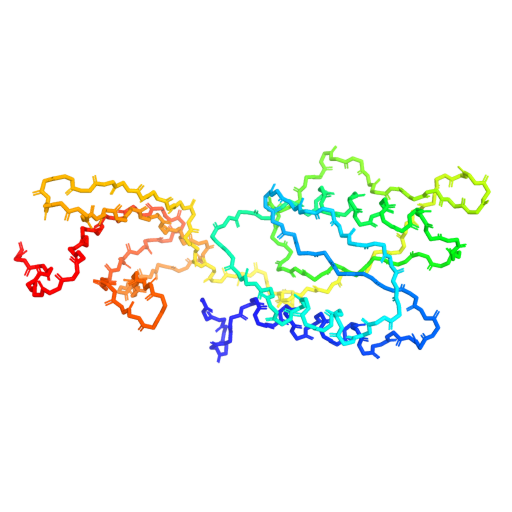46 24.326 1.00 71.88 180 SER A N 1
ATOM 1360 C CA . SER A 1 180 ? 0.787 7.069 25.357 1.00 71.88 180 SER A CA 1
ATOM 1361 C C . SER A 1 180 ? -0.598 6.614 24.897 1.00 71.88 180 SER A C 1
ATOM 1363 O O . SER A 1 180 ? -1.117 7.083 23.882 1.00 71.88 180 SER A O 1
ATOM 1365 N N . THR A 1 181 ? -1.242 5.741 25.677 1.00 78.44 181 THR A N 1
ATOM 1366 C CA . THR A 1 181 ? -2.654 5.379 25.473 1.00 78.44 181 THR A CA 1
ATOM 1367 C C . THR A 1 181 ? -3.551 6.407 26.154 1.00 78.44 181 THR A C 1
ATOM 1369 O O . THR A 1 181 ? -3.531 6.535 27.374 1.00 78.44 181 THR A O 1
ATOM 1372 N N . LEU A 1 182 ? -4.332 7.142 25.363 1.00 74.94 182 LEU A N 1
ATOM 1373 C CA . LEU A 1 182 ? -5.192 8.222 25.848 1.00 74.94 182 LEU A CA 1
ATOM 1374 C C . LEU A 1 182 ? -6.573 7.720 26.290 1.00 74.94 182 LEU A C 1
ATOM 1376 O O . LEU A 1 182 ? -7.127 8.213 27.268 1.00 74.94 182 LEU A O 1
ATOM 1380 N N . ALA A 1 183 ? -7.124 6.736 25.578 1.00 73.81 183 ALA A N 1
ATOM 1381 C CA . ALA A 1 183 ? -8.390 6.093 25.919 1.00 73.81 183 ALA A CA 1
ATOM 1382 C C . ALA A 1 183 ? -8.413 4.648 25.418 1.00 73.81 183 ALA A C 1
ATOM 1384 O O . ALA A 1 183 ? -7.822 4.331 24.386 1.00 73.81 183 ALA A O 1
ATOM 1385 N N . LYS A 1 184 ? -9.144 3.784 26.122 1.00 77.88 184 LYS A N 1
ATOM 1386 C CA . LYS A 1 184 ? -9.365 2.378 25.769 1.00 77.88 184 LYS A CA 1
ATOM 1387 C C . LYS A 1 184 ? -10.826 2.012 26.020 1.00 77.88 184 LYS A C 1
ATOM 1389 O O . LYS A 1 184 ? -11.511 2.633 26.828 1.00 77.88 184 LYS A O 1
ATOM 1394 N N . GLY A 1 185 ? -11.339 1.028 25.300 1.00 77.12 185 GLY A N 1
ATOM 1395 C CA . GLY A 1 185 ? -12.531 0.289 25.706 1.00 77.12 185 GLY A CA 1
ATOM 1396 C C . GLY A 1 185 ? -13.009 -0.643 24.613 1.00 77.12 185 GLY A C 1
ATOM 1397 O O . GLY A 1 185 ? -12.355 -0.759 23.582 1.00 77.12 185 GLY A O 1
ATOM 1398 N N . PHE A 1 186 ? -14.143 -1.280 24.843 1.00 78.12 186 PHE A N 1
ATOM 1399 C CA . PHE A 1 186 ? -14.579 -2.427 24.061 1.00 78.12 186 PHE A CA 1
ATOM 1400 C C . PHE A 1 186 ? -15.780 -2.075 23.178 1.00 78.12 186 PHE A C 1
ATOM 1402 O O . PHE A 1 186 ? -16.555 -1.169 23.502 1.00 78.12 186 PHE A O 1
ATOM 1409 N N . VAL A 1 187 ? -15.885 -2.724 22.019 1.00 77.88 187 VAL A N 1
ATOM 1410 C CA . VAL A 1 187 ? -16.965 -2.518 21.049 1.00 77.88 187 VAL A CA 1
ATOM 1411 C C . VAL A 1 187 ? -17.483 -3.864 20.567 1.00 77.88 187 VAL A C 1
ATOM 1413 O O . VAL A 1 187 ? -16.731 -4.648 19.996 1.00 77.88 187 VAL A O 1
ATOM 1416 N N . ASP A 1 188 ? -18.786 -4.082 20.705 1.00 77.81 188 ASP A N 1
ATOM 1417 C CA . ASP A 1 188 ? -19.462 -5.219 20.084 1.00 77.81 188 ASP A CA 1
ATOM 1418 C C . ASP A 1 188 ? -19.934 -4.847 18.682 1.00 77.81 188 ASP A C 1
ATOM 1420 O O . ASP A 1 188 ? -20.686 -3.880 18.497 1.00 77.81 188 ASP A O 1
ATOM 1424 N N . ILE A 1 189 ? -19.517 -5.617 17.681 1.00 73.44 189 ILE A N 1
ATOM 1425 C CA . ILE A 1 189 ? -19.836 -5.361 16.278 1.00 73.44 189 ILE A CA 1
ATOM 1426 C C . ILE A 1 189 ? -20.520 -6.599 15.689 1.00 73.44 189 ILE A C 1
ATOM 1428 O O . ILE A 1 189 ? -19.858 -7.611 15.443 1.00 73.44 189 ILE A O 1
ATOM 1432 N N . PRO A 1 190 ? -21.841 -6.532 15.434 1.00 69.75 190 PRO A N 1
ATOM 1433 C CA . PRO A 1 190 ? -2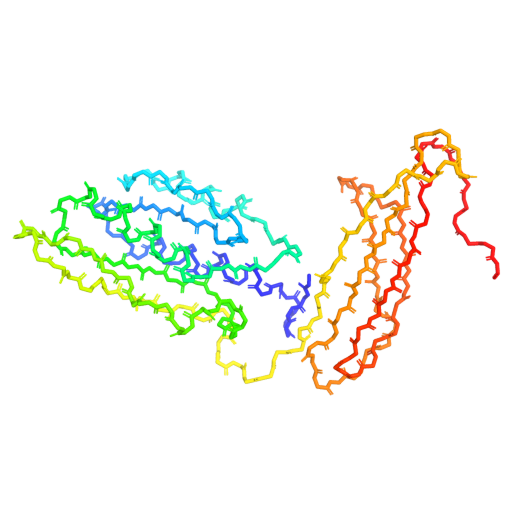2.555 -7.585 14.720 1.00 69.75 190 PRO A CA 1
ATOM 1434 C C . PRO A 1 190 ? -21.970 -7.833 13.319 1.00 69.75 190 PRO A C 1
ATOM 1436 O O . PRO A 1 190 ? -21.266 -6.982 12.763 1.00 69.75 190 PRO A O 1
ATOM 1439 N N . ARG A 1 191 ? -22.274 -8.993 12.725 1.00 63.12 191 ARG A N 1
ATOM 1440 C CA . ARG A 1 191 ? -21.886 -9.323 11.342 1.00 63.12 191 ARG A CA 1
ATOM 1441 C C . ARG A 1 191 ? -22.330 -8.213 10.385 1.00 63.12 191 ARG A C 1
ATOM 1443 O O . ARG A 1 191 ? -23.465 -7.750 10.472 1.00 63.12 191 ARG A O 1
ATOM 1450 N N . ALA A 1 192 ? -21.441 -7.808 9.476 1.00 59.53 192 ALA A N 1
ATOM 1451 C CA . ALA A 1 192 ? -21.705 -6.797 8.446 1.00 59.53 192 ALA A CA 1
ATOM 1452 C C . ALA A 1 192 ? -22.236 -5.438 8.970 1.00 59.53 192 ALA A C 1
ATOM 1454 O O . ALA A 1 192 ? -22.758 -4.637 8.194 1.00 59.53 192 ALA A O 1
ATOM 1455 N N . ALA A 1 193 ? -22.089 -5.146 10.269 1.00 55.38 193 ALA A N 1
ATOM 1456 C CA . ALA A 1 193 ? -22.606 -3.930 10.888 1.00 55.38 193 ALA A CA 1
ATOM 1457 C C . ALA A 1 193 ? -21.539 -2.829 11.019 1.00 55.38 193 ALA A C 1
ATOM 1459 O O . ALA A 1 193 ? -20.330 -3.079 11.082 1.00 55.38 193 ALA A O 1
ATOM 1460 N N . ARG A 1 194 ? -22.009 -1.578 11.094 1.00 54.19 194 ARG A N 1
ATOM 1461 C CA . ARG A 1 194 ? -21.201 -0.380 11.361 1.00 54.19 194 ARG A CA 1
ATOM 1462 C C . ARG A 1 194 ? -21.534 0.139 12.764 1.00 54.19 194 ARG A C 1
ATOM 1464 O O . ARG A 1 194 ? -22.696 0.418 13.045 1.00 54.19 194 ARG A O 1
ATOM 1471 N N . ARG A 1 195 ? -20.533 0.315 13.635 1.00 61.19 195 ARG A N 1
ATOM 1472 C CA . ARG A 1 195 ? -20.705 0.928 14.967 1.00 61.19 195 ARG A CA 1
ATOM 1473 C C . ARG A 1 195 ? -19.838 2.168 15.127 1.00 61.19 195 ARG A C 1
ATOM 1475 O O . ARG A 1 195 ? -18.624 2.118 14.941 1.00 61.19 195 ARG A O 1
ATOM 1482 N N . ARG A 1 196 ? -20.466 3.277 15.523 1.00 58.19 196 ARG A N 1
ATOM 1483 C CA . ARG A 1 196 ? -19.795 4.540 15.855 1.00 58.19 196 ARG A CA 1
ATOM 1484 C C . ARG A 1 196 ? -19.534 4.606 17.355 1.00 58.19 196 ARG A C 1
ATOM 1486 O O . ARG A 1 196 ? -20.452 4.384 18.141 1.00 58.19 196 ARG A O 1
ATOM 1493 N N . ARG A 1 197 ? -18.311 4.957 17.749 1.00 62.62 197 ARG A N 1
ATOM 1494 C CA . ARG A 1 197 ? -17.929 5.178 19.147 1.00 62.62 197 ARG A CA 1
ATOM 1495 C C . ARG A 1 197 ? -17.350 6.575 19.330 1.00 62.62 197 ARG A C 1
ATOM 1497 O O . ARG A 1 197 ? -16.572 7.044 18.505 1.00 62.62 197 ARG A O 1
ATOM 1504 N N . ARG A 1 198 ? -17.743 7.229 20.423 1.00 51.66 198 ARG A N 1
ATOM 1505 C CA . ARG A 1 198 ? -17.207 8.516 20.878 1.00 51.66 198 ARG A CA 1
ATOM 1506 C C . ARG A 1 198 ? -16.366 8.292 22.129 1.00 51.66 198 ARG A C 1
ATOM 1508 O O . ARG A 1 198 ? -16.832 7.633 23.054 1.00 51.66 198 ARG A O 1
ATOM 1515 N N . SER A 1 199 ? -15.170 8.865 22.152 1.00 52.47 199 SER A N 1
ATOM 1516 C CA . SER A 1 199 ? -14.284 8.878 23.314 1.00 52.47 199 SER A CA 1
ATOM 1517 C C . SER A 1 199 ? -13.867 10.325 23.612 1.00 52.47 199 SER A C 1
ATOM 1519 O O . SER A 1 199 ? -13.161 10.924 22.794 1.00 52.47 199 SER A O 1
ATOM 1521 N N . PRO A 1 200 ? -14.296 10.917 24.741 1.00 47.16 200 PRO A N 1
ATOM 1522 C CA . PRO A 1 200 ? -13.728 12.172 25.221 1.00 47.16 200 PRO A CA 1
ATOM 1523 C C . PRO A 1 200 ? -12.342 11.905 25.831 1.00 47.16 200 PRO A C 1
ATOM 1525 O O . PRO A 1 200 ? -12.190 10.975 26.618 1.00 47.16 200 PRO A O 1
ATOM 1528 N N . CYS A 1 201 ? -11.328 12.695 25.466 1.00 45.66 201 CYS A N 1
ATOM 1529 C CA . CYS A 1 201 ? -9.987 12.607 26.048 1.00 45.66 201 CYS A CA 1
ATOM 1530 C C . CYS A 1 201 ? -9.560 13.949 26.650 1.00 45.66 201 CYS A C 1
ATOM 1532 O O . CYS A 1 201 ? -9.387 14.938 25.931 1.00 45.66 201 CYS A O 1
ATOM 1534 N N . ALA A 1 202 ? -9.325 13.960 27.964 1.00 43.66 202 ALA A N 1
ATOM 1535 C CA . ALA A 1 202 ? -8.665 15.065 28.648 1.00 43.66 202 ALA A CA 1
ATOM 1536 C C . ALA A 1 202 ? -7.148 14.984 28.411 1.00 43.66 202 ALA A C 1
ATOM 1538 O O . ALA A 1 202 ? -6.539 13.933 28.624 1.00 43.66 202 ALA A O 1
ATOM 1539 N N . SER A 1 203 ? -6.525 16.067 27.937 1.00 40.31 203 SER A N 1
ATOM 1540 C CA . SER A 1 203 ? -5.074 16.108 27.751 1.00 40.31 203 SER A CA 1
ATOM 1541 C C . SER A 1 203 ? -4.385 16.700 28.987 1.00 40.31 203 SER A C 1
ATOM 1543 O O . SER A 1 203 ? -4.729 17.780 29.450 1.00 40.31 203 SER A O 1
ATOM 1545 N N . ARG A 1 204 ? -3.379 15.961 29.477 1.00 37.31 204 ARG A N 1
ATOM 1546 C CA . ARG A 1 204 ? -2.369 16.307 30.498 1.00 37.31 204 ARG A CA 1
ATOM 1547 C C . ARG A 1 204 ? -2.873 16.540 31.936 1.00 37.31 204 ARG A C 1
ATOM 1549 O O . ARG A 1 204 ? -3.278 17.627 32.311 1.00 37.31 204 ARG A O 1
ATOM 1556 N N . ARG A 1 205 ? -2.591 15.520 32.758 1.00 36.12 205 ARG A N 1
ATOM 1557 C CA . ARG A 1 205 ? -2.725 15.403 34.224 1.00 36.12 205 ARG A CA 1
ATOM 1558 C C . ARG A 1 205 ? -4.147 15.149 34.733 1.00 36.12 205 ARG A C 1
ATOM 1560 O O . ARG A 1 205 ? -4.979 16.036 34.793 1.00 36.12 205 ARG A O 1
ATOM 1567 N N . ALA A 1 206 ? -4.289 13.922 35.232 1.00 35.16 206 ALA A N 1
ATOM 1568 C CA . ALA A 1 206 ? -5.338 13.417 36.105 1.00 35.16 206 ALA A CA 1
ATOM 1569 C C . ALA A 1 206 ? -6.751 13.258 35.517 1.00 35.16 206 ALA A C 1
ATOM 1571 O O . ALA A 1 206 ? -7.243 14.043 34.722 1.00 35.16 206 ALA A O 1
ATOM 1572 N N . ALA A 1 207 ? -7.395 12.223 36.056 1.00 31.66 207 ALA A N 1
ATOM 1573 C CA . ALA A 1 207 ? -8.830 11.987 36.121 1.00 31.66 207 ALA A CA 1
ATOM 1574 C C . ALA A 1 207 ? -9.521 11.310 34.921 1.00 31.66 207 ALA A C 1
ATOM 1576 O O . ALA A 1 207 ? -9.917 11.920 33.937 1.00 31.66 207 ALA A O 1
ATOM 1577 N N . ARG A 1 208 ? -9.762 10.008 35.142 1.00 36.69 208 ARG A N 1
ATOM 1578 C CA . ARG A 1 208 ? -11.058 9.324 34.996 1.00 36.69 208 ARG A CA 1
ATOM 1579 C C . ARG A 1 208 ? -11.791 9.581 33.679 1.00 36.69 208 ARG A C 1
ATOM 1581 O O . ARG A 1 208 ? -12.628 10.468 33.577 1.00 36.69 208 ARG A O 1
ATOM 1588 N N . CYS A 1 209 ? -11.600 8.673 32.731 1.00 31.78 209 CYS A N 1
ATOM 1589 C CA . CYS A 1 209 ? -12.699 8.320 31.842 1.00 31.78 209 CYS A CA 1
ATOM 1590 C C . CYS A 1 209 ? -13.455 7.144 32.476 1.00 31.78 209 CYS A C 1
ATOM 1592 O O . CYS A 1 209 ? -12.826 6.138 32.796 1.00 31.78 209 CYS A O 1
ATOM 1594 N N . TRP A 1 210 ? -14.779 7.301 32.578 1.00 31.81 210 TRP A N 1
ATOM 1595 C CA . TRP A 1 210 ? -15.832 6.364 33.013 1.00 31.81 210 TRP A CA 1
ATOM 1596 C C . TRP A 1 210 ? -16.327 6.506 34.465 1.00 31.81 210 TRP A C 1
ATOM 1598 O O . TRP A 1 210 ? -15.781 5.947 35.414 1.00 31.81 210 TRP A O 1
ATOM 1608 N N . GLY A 1 211 ? -17.426 7.259 34.593 1.00 27.20 211 GLY A N 1
ATOM 1609 C CA . GLY A 1 211 ? -18.515 6.980 35.528 1.00 27.20 211 GLY A CA 1
ATOM 1610 C C . GLY A 1 211 ? -19.602 6.175 34.800 1.00 27.20 211 GLY A C 1
ATOM 1611 O O . GLY A 1 211 ? -19.764 6.362 33.597 1.00 27.20 211 GLY A O 1
ATOM 1612 N N . ARG A 1 212 ? -20.217 5.267 35.569 1.00 28.66 212 ARG A N 1
ATOM 1613 C CA . ARG A 1 212 ? -21.251 4.249 35.282 1.00 28.66 212 ARG A CA 1
ATOM 1614 C C . ARG A 1 212 ? -22.087 4.402 34.013 1.00 28.66 212 ARG A C 1
ATOM 1616 O O . ARG A 1 212 ? -22.634 5.501 33.794 1.00 28.66 212 ARG A O 1
#

Foldseek 3Di:
DQFPVGHDLLVLLLVVQVVVLVPDDQPDFDWDWDFFPDTDQIDATHRPSVVRNVVSVPDDDDLGAGQVQVRQQSLLVSCLPPQDQQAEAEDRDQVDPVNYDPVDDQHWHQGNVRDTDRHHYHYDHSNPPPPFTQDKGFNDWDWDAPVVLHPPKIKIKTKIFGAGQAWDWFCKDFDDDPPDTQDIGGDTYGHRGMDMDIDIGDPDDDDDDDDD

Secondary structure (DSSP, 8-state):
---TTS--HHHHHHHHHHHHHHSS-TT--B------SSPPPPPPPBS-HHHHHHHHHH----SSPP-HHHHHHHHHHHHHT---S--EEEEEE---GGG--TTSPPP-EE-TTSSEEPPEEEEEETTTT-S----EEEEEEEEEE-GGG-TT-EEEEEEEEE-SSS-EEEEEEEEEETTEEEEEEEEEE-TT-EEEEEEEE--SS---S---

Sequence (212 aa):
MRWSDGTPLFERARDEARDALKDLLPEEPATVLVCTQSPAAPPPPGFDRGRLRSLVDEAKATHGTADLSRCLDMAARALEENPMPAKRLVLVSDMTAAAFRLEAPPPTVKGPTGAPVKPEVVLRDAAEGHEVLNNRAIVDLKVEPALQAGPRTFQFTFTVRNFGAEPVKDLEAAVRVGESTLAKGFVDIPRAARRRRRSPCASRRAARCWGR

pLDDT: mean 77.04, std 14.31, range [27.2, 93.62]

Radius of gyration: 21.11 Å; chains: 1; bounding box: 44×40×67 Å